Protein 4DAU (pdb70)

Structure (mmCIF, N/CA/C/O backbone):
data_4DAU
#
_entry.id   4DAU
#
_cell.length_a   81.220
_cell.length_b   110.240
_cell.length_c   61.870
_cell.angle_alpha   90.000
_cell.angle_beta   90.000
_cell.angle_gamma   90.000
#
_symmetry.space_group_name_H-M   'C 2 2 21'
#
loop_
_entity.id
_entity.type
_entity.pdbx_description
1 polymer '14-3-3 protein sigma'
2 polymer 'Peptidylarginine Deiminase type VI'
3 water water
#
loop_
_atom_site.group_PDB
_atom_site.id
_atom_site.type_symbol
_atom_site.label_atom_id
_atom_site.label_alt_id
_atom_site.label_comp_id
_atom_site.label_asym_id
_atom_site.label_entity_id
_atom_site.label_seq_id
_atom_site.pdbx_PDB_ins_code
_atom_site.Cartn_x
_atom_site.Cartn_y
_atom_site.Cartn_z
_atom_site.occupancy
_atom_site.B_iso_or_equiv
_atom_site.auth_seq_id
_atom_site.auth_comp_id
_atom_site.auth_asym_id
_atom_site.auth_atom_id
_atom_site.pdbx_PDB_model_num
ATOM 1 N N . MET A 1 1 ? 41.132 11.270 -7.017 1.00 16.54 -2 MET A N 1
ATOM 2 C CA . MET A 1 1 ? 40.234 11.823 -8.080 1.00 15.39 -2 MET A CA 1
ATOM 3 C C . MET A 1 1 ? 40.991 12.933 -8.736 1.00 13.85 -2 MET A C 1
ATOM 4 O O . MET A 1 1 ? 40.459 13.656 -9.570 1.00 14.34 -2 MET A O 1
ATOM 9 N N . GLY A 1 2 ? 42.266 12.980 -8.382 1.00 13.93 -1 GLY A N 1
ATOM 10 C CA . GLY A 1 2 ? 43.211 14.056 -8.765 1.00 14.59 -1 GLY A CA 1
ATOM 11 C C . GLY A 1 2 ? 43.352 14.189 -10.271 1.00 13.33 -1 GLY A C 1
ATOM 12 O O . GLY A 1 2 ? 43.485 15.311 -10.819 1.00 12.25 -1 GLY A O 1
ATOM 13 N N . SER A 1 3 ? 43.272 13.047 -10.962 1.00 11.91 0 SER A N 1
ATOM 14 C CA . SER A 1 3 ? 43.486 13.046 -12.426 1.00 12.63 0 SER A CA 1
ATOM 15 C C . SER A 1 3 ? 42.186 13.257 -13.221 1.00 12.33 0 SER A C 1
ATOM 16 O O . SER A 1 3 ? 42.189 13.403 -14.445 1.00 12.75 0 SER A O 1
ATOM 19 N N . MET A 1 4 ? 41.044 13.258 -12.550 1.00 10.89 1 MET A N 1
ATOM 20 C CA . MET A 1 4 ? 39.809 13.411 -13.314 1.00 10.24 1 MET A CA 1
ATOM 21 C C . MET A 1 4 ? 39.380 14.867 -13.355 1.00 10.92 1 MET A C 1
ATOM 22 O O . MET A 1 4 ? 39.455 15.556 -12.346 1.00 10.74 1 MET A O 1
ATOM 27 N N . GLU A 1 5 ? 38.904 15.331 -14.514 1.00 10.52 2 GLU A N 1
ATOM 28 C CA . GLU A 1 5 ? 38.324 16.645 -14.663 1.00 10.06 2 GLU A CA 1
ATOM 29 C C . GLU A 1 5 ? 37.240 16.908 -13.663 1.00 10.96 2 GLU A C 1
ATOM 30 O O . GLU A 1 5 ? 36.391 16.031 -13.398 1.00 8.68 2 GLU A O 1
ATOM 36 N N . ARG A 1 6 ? 37.222 18.151 -13.153 1.00 9.28 3 ARG A N 1
ATOM 37 C CA . ARG A 1 6 ? 36.141 18.535 -12.292 1.00 9.60 3 ARG A CA 1
ATOM 38 C C . ARG A 1 6 ? 34.799 18.204 -12.917 1.00 10.20 3 ARG A C 1
ATOM 39 O O . ARG A 1 6 ? 33.913 17.647 -12.239 1.00 10.04 3 ARG A O 1
ATOM 47 N N . ALA A 1 7 ? 34.589 18.595 -14.178 1.00 9.85 4 ALA A N 1
ATOM 48 C CA . ALA A 1 7 ? 33.273 18.424 -14.762 1.00 11.34 4 ALA A CA 1
ATOM 49 C C . ALA A 1 7 ? 32.915 16.926 -14.863 1.00 10.88 4 ALA A C 1
ATOM 50 O O . ALA A 1 7 ? 31.739 16.528 -14.738 1.00 12.35 4 ALA A O 1
ATOM 52 N N . SER A 1 8 ? 33.935 16.128 -15.151 1.00 10.77 5 SER A N 1
ATOM 53 C CA . SER A 1 8 ? 33.789 14.665 -15.211 1.00 10.20 5 SER A CA 1
ATOM 54 C C . SER A 1 8 ? 33.396 14.081 -13.844 1.00 11.02 5 SER A C 1
ATOM 55 O O . SER A 1 8 ? 32.540 13.182 -13.803 1.00 11.92 5 SER A O 1
ATOM 58 N N . LEU A 1 9 ? 33.995 14.593 -12.747 1.00 10.50 6 LEU A N 1
ATOM 59 C CA . LEU A 1 9 ? 33.625 14.154 -11.385 1.00 10.03 6 LEU A CA 1
ATOM 60 C C . LEU A 1 9 ? 32.165 14.472 -11.097 1.00 7.90 6 LEU A C 1
ATOM 61 O O . LEU A 1 9 ? 31.449 13.673 -10.522 1.00 7.13 6 LEU A O 1
ATOM 66 N N . ILE A 1 10 ? 31.728 15.637 -11.513 1.00 8.68 7 ILE A N 1
ATOM 67 C CA . ILE A 1 10 ? 30.359 16.068 -11.305 1.00 9.15 7 ILE A CA 1
ATOM 68 C C . ILE A 1 10 ? 29.424 15.212 -12.144 1.00 10.26 7 ILE A C 1
ATOM 69 O O . ILE A 1 10 ? 28.363 14.765 -11.673 1.00 10.12 7 ILE A O 1
ATOM 74 N N . GLN A 1 11 ? 29.772 15.030 -13.413 1.00 9.69 8 GLN A N 1
ATOM 75 C CA . GLN A 1 11 ? 28.956 14.164 -14.249 1.00 10.94 8 GLN A CA 1
ATOM 76 C C . GLN A 1 11 ? 28.835 12.748 -13.682 1.00 11.08 8 GLN A C 1
ATOM 77 O O . GLN A 1 11 ? 27.735 12.140 -13.688 1.00 12.36 8 GLN A O 1
ATOM 83 N N . LYS A 1 12 ? 29.946 12.228 -13.152 1.00 9.86 9 LYS A N 1
ATOM 84 C CA . LYS A 1 12 ? 29.951 10.862 -12.603 1.00 8.72 9 LYS A CA 1
ATOM 85 C C . LYS A 1 12 ? 29.240 10.817 -11.246 1.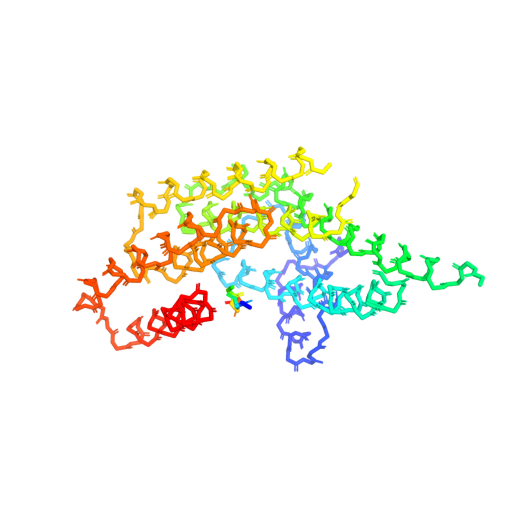00 9.20 9 LYS A C 1
ATOM 86 O O . LYS A 1 12 ? 28.540 9.865 -10.965 1.00 8.72 9 LYS A O 1
ATOM 92 N N . ALA A 1 13 ? 29.356 11.876 -10.438 1.00 8.73 10 ALA A N 1
ATOM 93 C CA . ALA A 1 13 ? 28.561 11.939 -9.225 1.00 7.93 10 ALA A CA 1
ATOM 94 C C . ALA A 1 13 ? 27.085 11.831 -9.562 1.00 9.21 10 ALA A C 1
ATOM 95 O O . ALA A 1 13 ? 26.364 11.139 -8.845 1.00 9.92 10 ALA A O 1
ATOM 97 N N . LYS A 1 14 ? 26.601 12.486 -10.638 1.00 9.68 11 LYS A N 1
ATOM 98 C CA . LYS A 1 14 ? 25.170 12.383 -10.990 1.00 11.03 11 LYS A CA 1
ATOM 99 C C . LYS A 1 14 ? 24.750 11.015 -11.471 1.00 10.34 11 LYS A C 1
ATOM 100 O O . LYS A 1 14 ? 23.664 10.536 -11.117 1.00 11.36 11 LYS A O 1
ATOM 106 N N . LEU A 1 15 ? 25.593 10.399 -12.251 1.00 9.01 12 LEU A N 1
ATOM 107 C CA . LEU A 1 15 ? 25.404 8.977 -12.660 1.00 10.08 12 LEU A CA 1
ATOM 108 C C . LEU A 1 15 ? 25.390 8.038 -11.442 1.00 9.21 12 LEU A C 1
ATOM 109 O O . LEU A 1 15 ? 24.605 7.130 -11.395 1.00 9.57 12 LEU A O 1
ATOM 114 N N . ALA A 1 16 ? 26.322 8.215 -10.513 1.00 9.57 13 ALA A N 1
ATOM 115 C CA . ALA A 1 16 ? 26.366 7.406 -9.298 1.00 10.75 13 ALA A CA 1
ATOM 116 C C . ALA A 1 16 ? 25.102 7.642 -8.509 1.00 11.51 13 ALA A C 1
ATOM 117 O O . ALA A 1 16 ? 24.551 6.691 -7.909 1.00 12.64 13 ALA A O 1
ATOM 119 N N . GLU A 1 17 ? 24.631 8.892 -8.433 1.00 10.35 14 GLU A N 1
ATOM 120 C CA . GLU A 1 17 ? 23.351 9.086 -7.810 1.00 12.19 14 GLU A CA 1
ATOM 121 C C . GLU A 1 17 ? 22.213 8.235 -8.512 1.00 12.47 14 GLU A C 1
ATOM 122 O O . GLU A 1 17 ? 21.462 7.536 -7.853 1.00 14.18 14 GLU A O 1
ATOM 128 N N . GLN A 1 18 ? 22.144 8.255 -9.840 1.00 11.87 15 GLN A N 1
ATOM 129 C CA . GLN A 1 18 ? 21.156 7.448 -10.576 1.00 14.01 15 GLN A CA 1
ATOM 130 C C . GLN A 1 18 ? 21.316 5.959 -10.328 1.00 13.20 15 GLN A C 1
ATOM 131 O O . GLN A 1 18 ? 20.323 5.228 -10.246 1.00 13.49 15 GLN A O 1
ATOM 137 N N . ALA A 1 19 ? 22.557 5.539 -10.118 1.00 13.05 16 ALA A N 1
ATOM 138 C CA . ALA A 1 19 ? 22.874 4.151 -9.956 1.00 13.38 16 ALA A CA 1
ATOM 139 C C . ALA A 1 19 ? 22.772 3.774 -8.467 1.00 14.81 16 ALA A C 1
ATOM 140 O O . ALA A 1 19 ? 23.099 2.628 -8.096 1.00 15.05 16 ALA A O 1
ATOM 142 N N . GLU A 1 20 ? 22.341 4.719 -7.632 1.00 14.71 17 GLU A N 1
ATOM 143 C CA . GLU A 1 20 ? 22.388 4.558 -6.166 1.00 16.12 17 GLU A CA 1
ATOM 144 C C . GLU A 1 20 ? 23.712 4.055 -5.673 1.00 15.27 17 GLU A C 1
ATOM 145 O O . GLU A 1 20 ? 23.799 3.227 -4.786 1.00 14.66 17 GLU A O 1
ATOM 151 N N . ARG A 1 21 ? 24.770 4.598 -6.242 1.00 14.02 18 ARG A N 1
ATOM 152 C CA . ARG A 1 21 ? 26.118 4.236 -5.846 1.00 12.40 18 ARG A CA 1
ATOM 153 C C . ARG A 1 21 ? 26.680 5.389 -5.015 1.00 11.53 18 ARG A C 1
ATOM 154 O O . ARG A 1 21 ? 27.471 6.185 -5.479 1.00 9.79 18 ARG A O 1
ATOM 162 N N . TYR A 1 22 ? 26.249 5.480 -3.759 1.00 9.92 19 TYR A N 1
ATOM 163 C CA . TYR A 1 22 ? 26.523 6.727 -3.029 1.00 12.24 19 TYR A CA 1
ATOM 164 C C . TYR A 1 22 ? 27.943 6.860 -2.535 1.00 11.78 19 TYR A C 1
ATOM 165 O O . TYR A 1 22 ? 28.420 7.968 -2.332 1.00 12.79 19 TYR A O 1
ATOM 174 N N . GLU A 1 23 ? 28.620 5.744 -2.311 1.00 11.52 20 GLU A N 1
ATOM 175 C CA . GLU A 1 23 ? 30.031 5.837 -1.966 1.00 13.25 20 GLU A CA 1
ATOM 176 C C . GLU A 1 23 ? 30.828 6.377 -3.118 1.00 11.14 20 GLU A C 1
ATOM 177 O O . GLU A 1 23 ? 31.679 7.200 -2.927 1.00 10.03 20 GLU A O 1
ATOM 183 N N . ASP A 1 24 ? 30.523 5.906 -4.311 1.00 11.07 21 ASP A N 1
ATOM 184 C CA . ASP A 1 24 ? 31.150 6.478 -5.508 1.00 10.87 21 ASP A CA 1
ATOM 185 C C . ASP A 1 24 ? 30.756 7.960 -5.641 1.00 10.97 21 ASP A C 1
ATOM 186 O O . ASP A 1 24 ? 31.594 8.788 -5.977 1.00 11.40 21 ASP A O 1
ATOM 191 N N . MET A 1 25 ? 29.488 8.267 -5.414 1.00 10.14 22 MET A N 1
ATOM 192 C CA . MET A 1 25 ? 29.021 9.602 -5.581 1.00 9.56 22 MET A CA 1
ATOM 193 C C . MET A 1 25 ? 29.860 10.496 -4.655 1.00 9.63 22 MET A C 1
ATOM 194 O O . MET A 1 25 ? 30.302 11.582 -5.032 1.00 9.43 22 MET A O 1
ATOM 199 N N . ALA A 1 26 ? 30.030 10.048 -3.426 1.00 11.13 23 ALA A N 1
ATOM 200 C CA . ALA A 1 26 ? 30.769 10.826 -2.447 1.00 10.31 23 ALA A CA 1
ATOM 201 C C . ALA A 1 26 ? 32.222 10.952 -2.836 1.00 9.34 23 ALA A C 1
ATOM 202 O O . ALA A 1 26 ? 32.784 12.034 -2.719 1.00 10.67 23 ALA A O 1
ATOM 204 N N . ALA A 1 27 ? 32.850 9.889 -3.295 1.00 9.25 24 ALA A N 1
ATOM 205 C CA . ALA A 1 27 ? 34.251 9.948 -3.705 1.00 8.75 24 ALA A CA 1
ATOM 206 C C . ALA A 1 27 ? 34.369 10.943 -4.841 1.00 10.57 24 ALA A C 1
ATOM 207 O O . ALA A 1 27 ? 35.323 11.732 -4.860 1.00 10.06 24 ALA A O 1
ATOM 209 N N . PHE A 1 28 ? 33.400 10.944 -5.772 1.00 10.24 25 PHE A N 1
ATOM 210 C CA . PHE A 1 28 ? 33.484 11.849 -6.918 1.00 9.52 25 PHE A CA 1
ATOM 211 C C . PHE A 1 28 ? 33.314 13.326 -6.411 1.00 9.33 25 PHE A C 1
ATOM 212 O O . PHE A 1 28 ? 34.065 14.248 -6.797 1.00 8.67 25 PHE A O 1
ATOM 220 N N . MET A 1 29 ? 32.329 13.524 -5.537 1.00 7.50 26 MET A N 1
ATOM 221 C CA . MET A 1 29 ? 32.133 14.850 -5.017 1.00 7.42 26 MET A CA 1
ATOM 222 C C . MET A 1 29 ? 33.302 15.398 -4.152 1.00 9.41 26 MET A C 1
ATOM 223 O O . MET A 1 29 ? 33.656 16.617 -4.208 1.00 10.85 26 MET A O 1
ATOM 228 N N . LYS A 1 30 ? 33.928 14.507 -3.395 1.00 7.81 27 LYS A N 1
ATOM 229 C CA . LYS A 1 30 ? 35.108 14.860 -2.644 1.00 8.98 27 LYS A CA 1
ATOM 230 C C . LYS A 1 30 ? 36.219 15.285 -3.665 1.00 9.48 27 LYS A C 1
ATOM 231 O O . LYS A 1 30 ? 36.906 16.293 -3.477 1.00 9.10 27 LYS A O 1
ATOM 237 N N . GLY A 1 31 ? 36.358 14.502 -4.751 1.00 9.65 28 GLY A N 1
ATOM 238 C CA . GLY A 1 31 ? 37.329 14.849 -5.823 1.00 8.87 28 GLY A CA 1
ATOM 239 C C . GLY A 1 31 ? 37.004 16.229 -6.330 1.00 9.23 28 GLY A C 1
ATOM 240 O O . GLY A 1 31 ? 37.907 17.032 -6.536 1.00 8.97 28 GLY A O 1
ATOM 241 N N . ALA A 1 32 ? 35.704 16.493 -6.563 1.00 8.40 29 ALA A N 1
ATOM 242 C CA . ALA A 1 32 ? 35.324 17.785 -7.106 1.00 7.51 29 ALA A CA 1
ATOM 243 C C . ALA A 1 32 ? 35.634 18.906 -6.146 1.00 8.28 29 ALA A C 1
ATOM 244 O O . ALA A 1 32 ? 36.173 19.983 -6.525 1.00 9.18 29 ALA A O 1
ATOM 246 N N . VAL A 1 33 ? 35.287 18.702 -4.877 1.00 6.93 30 VAL A N 1
ATOM 247 C CA . VAL A 1 33 ? 35.520 19.773 -3.960 1.00 8.79 30 VAL A CA 1
ATOM 248 C C . VAL A 1 33 ? 37.021 20.007 -3.945 1.00 9.55 30 VAL A C 1
ATOM 249 O O . VAL A 1 33 ? 37.475 21.151 -3.943 1.00 8.68 30 VAL A O 1
ATOM 253 N N . GLU A 1 34 ? 37.795 18.911 -3.936 1.00 9.44 31 GLU A N 1
ATOM 254 C CA . GLU A 1 34 ? 39.248 19.053 -3.819 1.00 10.56 31 GLU A CA 1
ATOM 255 C C . GLU A 1 34 ? 39.905 19.679 -5.063 1.00 10.85 31 GLU A C 1
ATOM 256 O O . GLU A 1 34 ? 41.100 20.019 -5.023 1.00 10.16 31 GLU A O 1
ATOM 262 N N . LYS A 1 35 ? 39.140 19.899 -6.150 1.00 9.27 32 LYS A N 1
ATOM 263 C CA . LYS A 1 35 ? 39.636 20.788 -7.234 1.00 9.21 32 LYS A CA 1
ATOM 264 C C . LYS A 1 35 ? 39.874 22.230 -6.769 1.00 11.42 32 LYS A C 1
ATOM 265 O O . LYS A 1 35 ? 40.625 22.966 -7.372 1.00 10.22 32 LYS A O 1
ATOM 271 N N . GLY A 1 36 ? 39.284 22.597 -5.624 1.00 11.69 33 GLY A N 1
ATOM 272 C CA . GLY A 1 36 ? 39.602 23.864 -4.967 1.00 11.32 33 GLY A CA 1
ATOM 273 C C . GLY A 1 36 ? 38.671 24.967 -5.445 1.00 13.08 33 GLY A C 1
ATOM 274 O O . GLY A 1 36 ? 38.747 26.097 -4.960 1.00 11.96 33 GLY A O 1
ATOM 275 N N . GLU A 1 37 ? 37.794 24.669 -6.403 1.00 11.82 34 GLU A N 1
ATOM 276 C CA . GLU A 1 37 ? 36.793 25.664 -6.714 1.00 14.44 34 GLU A CA 1
ATOM 277 C C . GLU A 1 37 ? 35.520 25.582 -5.864 1.00 12.98 34 GLU A C 1
ATOM 278 O O . GLU A 1 37 ? 35.176 24.529 -5.372 1.00 11.18 34 GLU A O 1
ATOM 284 N N . GLU A 1 38 ? 34.866 26.723 -5.672 1.00 12.43 35 GLU A N 1
ATOM 285 C CA . GLU A 1 38 ? 33.553 26.762 -4.982 1.00 14.05 35 GLU A CA 1
ATOM 286 C C . GLU A 1 38 ? 32.549 25.850 -5.727 1.00 13.58 35 GLU A C 1
ATOM 287 O O . GLU A 1 38 ? 32.726 25.557 -6.945 1.00 13.09 35 GLU A O 1
ATOM 293 N N . LEU A 1 39 ? 31.515 25.379 -5.017 1.00 11.40 36 LEU A N 1
ATOM 294 C CA . LEU A 1 39 ? 30.554 24.494 -5.598 1.00 10.82 36 LEU A CA 1
ATOM 295 C C . LEU A 1 39 ? 29.351 25.332 -5.888 1.00 11.49 36 LEU A C 1
ATOM 296 O O . LEU A 1 39 ? 28.957 26.206 -5.072 1.00 9.16 36 LEU A O 1
ATOM 301 N N . SER A 1 40 ? 28.700 25.012 -7.000 1.00 10.82 37 SER A N 1
ATOM 302 C CA . SER A 1 40 ? 27.456 25.634 -7.268 1.00 10.77 37 SER A CA 1
ATOM 303 C C . SER A 1 40 ? 26.359 25.081 -6.326 1.00 10.67 37 SER A C 1
ATOM 304 O O . SER A 1 40 ? 26.569 24.130 -5.566 1.00 10.25 37 SER A O 1
ATOM 307 N N A CYS A 1 41 ? 25.178 25.690 -6.397 0.70 10.80 38 CYS A N 1
ATOM 308 N N B CYS A 1 41 ? 25.164 25.664 -6.403 0.30 11.79 38 CYS A N 1
ATOM 309 C CA A CYS A 1 41 ? 24.056 25.197 -5.623 0.70 11.48 38 CYS A CA 1
ATOM 310 C CA B CYS A 1 41 ? 24.032 25.181 -5.606 0.30 13.22 38 CYS A CA 1
ATOM 311 C C A CYS A 1 41 ? 23.896 23.692 -5.903 0.70 10.38 38 CYS A C 1
ATOM 312 C C B CYS A 1 41 ? 23.705 23.717 -5.912 0.30 12.33 38 CYS A C 1
ATOM 313 O O A CYS A 1 41 ? 23.849 22.862 -4.999 0.70 9.53 38 CYS A O 1
ATOM 314 O O B CYS A 1 41 ? 23.314 22.943 -5.033 0.30 11.96 38 CYS A O 1
ATOM 319 N N . GLU A 1 42 ? 23.833 23.349 -7.177 1.00 11.83 39 GLU A N 1
ATOM 320 C CA . GLU A 1 42 ? 23.567 21.985 -7.585 1.00 14.05 39 GLU A CA 1
ATOM 321 C C . GLU A 1 42 ? 24.650 21.060 -7.105 1.00 12.06 39 GLU A C 1
ATOM 322 O O . GLU A 1 42 ? 24.346 20.008 -6.640 1.00 11.27 39 GLU A O 1
ATOM 328 N N . GLU A 1 43 ? 25.895 21.500 -7.181 1.00 11.69 40 GLU A N 1
ATOM 329 C CA . GLU A 1 43 ? 27.060 20.687 -6.698 1.00 11.08 40 GLU A CA 1
ATOM 330 C C . GLU A 1 43 ? 27.033 20.516 -5.179 1.00 11.06 40 GLU A C 1
ATOM 331 O O . GLU A 1 43 ? 27.357 19.494 -4.697 1.00 11.39 40 GLU A O 1
ATOM 337 N N . ARG A 1 44 ? 26.656 21.554 -4.456 1.00 10.17 41 ARG A N 1
ATOM 338 C CA . ARG A 1 44 ? 26.528 21.429 -3.027 1.00 11.13 41 ARG A CA 1
ATOM 339 C C . ARG A 1 44 ? 25.489 20.399 -2.699 1.00 11.45 41 ARG A C 1
ATOM 340 O O . ARG A 1 44 ? 25.698 19.573 -1.848 1.00 12.70 41 ARG A O 1
ATOM 348 N N . ASN A 1 45 ? 24.365 20.418 -3.397 1.00 11.20 42 ASN A N 1
ATOM 349 C CA . ASN A 1 45 ? 23.369 19.404 -3.186 1.00 13.00 42 ASN A CA 1
ATOM 350 C C . ASN A 1 45 ? 23.903 18.010 -3.469 1.00 12.30 42 ASN A C 1
ATOM 351 O O . ASN A 1 45 ? 23.577 17.115 -2.757 1.00 13.09 42 ASN A O 1
ATOM 356 N N . LEU A 1 46 ? 24.690 17.831 -4.530 1.00 11.25 43 LEU A N 1
ATOM 357 C CA . LEU A 1 46 ? 25.271 16.541 -4.844 1.00 11.59 43 LEU A CA 1
ATOM 358 C C . LEU A 1 46 ? 26.174 16.063 -3.719 1.00 10.09 43 LEU A C 1
ATOM 359 O O . LEU A 1 46 ? 26.141 14.883 -3.307 1.00 10.51 43 LEU A O 1
ATOM 364 N N . LEU A 1 47 ? 26.969 16.983 -3.226 1.00 9.34 44 LEU A N 1
ATOM 365 C CA . LEU A 1 47 ? 27.883 16.678 -2.137 1.00 10.62 44 LEU A CA 1
ATOM 366 C C . LEU A 1 47 ? 27.050 16.181 -0.950 1.00 11.14 44 LEU A C 1
ATOM 367 O O . LEU A 1 47 ? 27.346 15.142 -0.359 1.00 11.01 44 LEU A O 1
ATOM 372 N N A SER A 1 48 ? 26.037 16.970 -0.591 0.70 10.37 45 SER A N 1
ATOM 373 N N B SER A 1 48 ? 26.023 16.933 -0.579 0.30 10.97 45 SER A N 1
ATOM 374 C CA A SER A 1 48 ? 25.179 16.657 0.578 0.70 9.91 45 SER A CA 1
ATOM 375 C CA B SER A 1 48 ? 25.276 16.586 0.633 0.30 10.90 45 SER A CA 1
ATOM 376 C C A SER A 1 48 ? 24.513 15.317 0.384 0.70 9.93 45 SER A C 1
ATOM 377 C C B SER A 1 48 ? 24.405 15.351 0.450 0.30 10.86 45 SER A C 1
ATOM 378 O O A SER A 1 48 ? 24.569 14.457 1.235 0.70 10.35 45 SER A O 1
ATOM 379 O O B SER A 1 48 ? 24.246 14.572 1.376 0.30 10.64 45 SER A O 1
ATOM 384 N N . VAL A 1 49 ? 23.840 15.164 -0.735 1.00 11.30 46 VAL A N 1
ATOM 385 C CA . VAL A 1 49 ? 23.147 13.887 -1.029 1.00 11.72 46 VAL A CA 1
ATOM 386 C C . VAL A 1 49 ? 24.105 12.672 -0.902 1.00 10.80 46 VAL A C 1
ATOM 387 O O . VAL A 1 49 ? 23.735 11.634 -0.360 1.00 9.39 46 VAL A O 1
ATOM 391 N N . ALA A 1 50 ? 25.330 12.813 -1.414 1.00 8.90 47 ALA A N 1
ATOM 392 C CA . ALA A 1 50 ? 26.229 11.684 -1.509 1.00 10.07 47 ALA A CA 1
ATOM 393 C C . ALA A 1 50 ? 26.576 11.286 -0.063 1.00 10.65 47 ALA A C 1
ATOM 394 O O . ALA A 1 50 ? 26.372 10.133 0.402 1.00 10.82 47 ALA A O 1
ATOM 396 N N . TYR A 1 51 ? 27.061 12.255 0.690 1.00 9.25 48 TYR A N 1
ATOM 397 C CA . TYR A 1 51 ? 27.492 11.896 2.039 1.00 10.12 48 TYR A CA 1
ATOM 398 C C . TYR A 1 51 ? 26.345 11.568 2.996 1.00 10.90 48 TYR A C 1
ATOM 399 O O . TYR A 1 51 ? 26.493 10.738 3.915 1.00 11.59 48 TYR A O 1
ATOM 408 N N . LYS A 1 52 ? 25.184 12.178 2.752 1.00 11.51 49 LYS A N 1
ATOM 409 C CA . LYS A 1 52 ? 24.000 11.905 3.584 1.00 12.33 49 LYS A CA 1
ATOM 410 C C . LYS A 1 52 ? 23.667 10.420 3.441 1.00 11.76 49 LYS A C 1
ATOM 411 O O . LYS A 1 52 ? 23.400 9.769 4.427 1.00 10.03 49 LYS A O 1
ATOM 417 N N . ASN A 1 53 ? 23.693 9.912 2.210 1.00 12.11 50 ASN A N 1
ATOM 418 C CA . ASN A 1 53 ? 23.426 8.524 1.968 1.00 13.85 50 ASN A CA 1
ATOM 419 C C . ASN A 1 53 ? 24.492 7.570 2.537 1.00 13.27 50 ASN A C 1
ATOM 420 O O . ASN A 1 53 ? 24.137 6.585 3.158 1.00 14.71 50 ASN A O 1
ATOM 425 N N . VAL A 1 54 ? 25.773 7.886 2.346 1.00 11.91 51 VAL A N 1
ATOM 426 C CA . VAL A 1 54 ? 26.848 7.093 2.902 1.00 10.72 51 VAL A CA 1
ATOM 427 C C . VAL A 1 54 ? 26.671 7.061 4.407 1.00 11.08 51 VAL A C 1
ATOM 428 O O . VAL A 1 54 ? 26.566 6.000 5.013 1.00 11.05 51 VAL A O 1
ATOM 432 N N A VAL A 1 55 ? 26.608 8.222 5.015 0.70 10.07 52 VAL A N 1
ATOM 433 N N B VAL A 1 55 ? 26.650 8.221 5.048 0.30 10.85 52 VAL A N 1
ATOM 434 C CA A VAL A 1 55 ? 26.619 8.249 6.462 0.70 10.27 52 VAL A CA 1
ATOM 435 C CA B VAL A 1 55 ? 26.587 8.223 6.511 0.30 11.12 52 VAL A CA 1
ATOM 436 C C A VAL A 1 55 ? 25.287 7.720 6.989 0.70 11.35 52 VAL A C 1
ATOM 437 C C B VAL A 1 55 ? 25.262 7.690 7.001 0.30 11.58 52 VAL A C 1
ATOM 438 O O A VAL A 1 55 ? 25.228 7.197 8.118 0.70 12.82 52 VAL A O 1
ATOM 439 O O B VAL A 1 55 ? 25.183 7.124 8.097 0.30 12.19 52 VAL A O 1
ATOM 446 N N . GLY A 1 56 ? 24.222 7.877 6.196 1.00 11.56 53 GLY A N 1
ATOM 447 C CA . GLY A 1 56 ? 22.896 7.388 6.543 1.00 12.39 53 GLY A CA 1
ATOM 448 C C . GLY A 1 56 ? 22.867 5.869 6.699 1.00 12.35 53 GLY A C 1
ATOM 449 O O . GLY A 1 56 ? 22.358 5.368 7.672 1.00 13.57 53 GLY A O 1
ATOM 450 N N . GLY A 1 57 ? 23.487 5.149 5.760 1.00 11.47 54 GLY A N 1
ATOM 451 C CA . GLY A 1 57 ? 23.648 3.694 5.894 1.00 10.50 54 GLY A CA 1
ATOM 452 C C . GLY A 1 57 ? 24.531 3.314 7.109 1.00 10.34 54 GLY A C 1
ATOM 453 O O . GLY A 1 57 ? 24.226 2.311 7.807 1.00 10.51 54 GLY A O 1
ATOM 454 N N . GLN A 1 58 ? 25.600 4.069 7.373 1.00 8.49 55 GLN A N 1
ATOM 455 C CA . GLN A 1 58 ? 26.451 3.812 8.557 1.00 9.96 55 GLN A CA 1
ATOM 456 C C . GLN A 1 58 ? 25.696 4.073 9.868 1.00 9.43 55 GLN A C 1
ATOM 457 O O . GLN A 1 58 ? 25.840 3.268 10.829 1.00 9.54 55 GLN A O 1
ATOM 463 N N . ARG A 1 59 ? 24.920 5.165 9.913 1.00 8.60 56 ARG A N 1
ATOM 464 C CA . ARG A 1 59 ? 24.127 5.460 11.095 1.00 9.39 56 ARG A CA 1
ATOM 465 C C . ARG A 1 59 ? 23.097 4.368 11.389 1.00 10.82 56 ARG A C 1
ATOM 466 O O . ARG A 1 59 ? 22.950 3.948 12.535 1.00 11.91 56 ARG A O 1
ATOM 474 N N . ALA A 1 60 ? 22.425 3.909 10.343 1.00 10.13 57 ALA A N 1
ATOM 475 C CA . ALA A 1 60 ? 21.406 2.905 10.458 1.00 12.60 57 ALA A CA 1
ATOM 476 C C . ALA A 1 60 ? 22.072 1.617 10.925 1.00 12.47 57 ALA A C 1
ATOM 477 O O . ALA A 1 60 ? 21.512 0.939 11.770 1.00 12.12 57 ALA A O 1
ATOM 479 N N . ALA A 1 61 ? 23.259 1.292 10.379 1.00 11.49 58 ALA A N 1
ATOM 480 C CA . ALA A 1 61 ? 23.965 0.045 10.760 1.00 11.32 58 ALA A CA 1
ATOM 481 C C . ALA A 1 61 ? 24.388 0.175 12.235 1.00 11.84 58 ALA A C 1
ATOM 482 O O . ALA A 1 61 ? 24.220 -0.764 13.035 1.00 12.03 58 ALA A O 1
ATOM 484 N N . TRP A 1 62 ? 24.930 1.340 12.594 1.00 10.67 59 TRP A N 1
ATOM 485 C CA . TRP A 1 62 ? 25.496 1.567 13.907 1.00 10.59 59 TRP A CA 1
ATOM 486 C C . TRP A 1 62 ? 24.345 1.380 14.919 1.00 12.51 59 TRP A C 1
ATOM 487 O O . TRP A 1 62 ? 24.516 0.823 16.006 1.00 11.53 59 TRP A O 1
ATOM 498 N N . ARG A 1 63 ? 23.171 1.885 14.582 1.00 12.83 60 ARG A N 1
ATOM 499 C CA . ARG A 1 63 ? 22.093 1.825 15.586 1.00 14.23 60 ARG A CA 1
ATOM 500 C C . ARG A 1 63 ? 21.622 0.391 15.762 1.00 15.11 60 ARG A C 1
ATOM 501 O O . ARG A 1 63 ? 21.284 0.010 16.880 1.00 14.33 60 ARG A O 1
ATOM 509 N N . VAL A 1 64 ? 21.575 -0.375 14.655 1.00 14.23 61 VAL A N 1
ATOM 510 C CA . VAL A 1 64 ? 21.209 -1.800 14.740 1.00 14.94 61 VAL A CA 1
ATOM 511 C C . VAL A 1 64 ? 22.188 -2.480 15.704 1.00 15.04 61 VAL A C 1
ATOM 512 O O . VAL A 1 64 ? 21.786 -3.160 16.664 1.00 14.40 61 VAL A O 1
ATOM 516 N N . LEU A 1 65 ? 23.473 -2.278 15.451 1.00 13.64 62 LEU A N 1
ATOM 517 C CA . LEU A 1 65 ? 24.560 -2.863 16.250 1.00 13.50 62 LEU A CA 1
ATOM 518 C C . LEU A 1 65 ? 24.602 -2.401 17.698 1.00 13.50 62 LEU A C 1
ATOM 519 O O . LEU A 1 65 ? 24.825 -3.201 18.590 1.00 12.74 62 LEU A O 1
ATOM 524 N N A SER A 1 66 ? 24.470 -1.097 17.898 0.70 13.48 63 SER A N 1
ATOM 525 N N B SER A 1 66 ? 24.327 -1.119 17.920 0.30 12.39 63 SER A N 1
ATOM 526 C CA A SER A 1 66 ? 24.442 -0.524 19.221 0.70 14.54 63 SER A CA 1
ATOM 527 C CA B SER A 1 66 ? 24.165 -0.579 19.263 0.30 11.82 63 SER A CA 1
ATOM 528 C C A SER A 1 66 ? 23.358 -1.161 20.077 0.70 14.99 63 SER A C 1
ATOM 529 C C B SER A 1 66 ? 22.937 -1.145 19.975 0.30 11.91 63 SER A C 1
ATOM 530 O O A SER A 1 66 ? 23.577 -1.469 21.248 0.70 15.55 63 SER A O 1
ATOM 531 O O B SER A 1 66 ? 22.937 -1.330 21.184 0.30 11.43 63 SER A O 1
ATOM 536 N N A SER A 1 67 ? 22.194 -1.324 19.476 0.70 14.52 64 SER A N 1
ATOM 537 N N B SER A 1 67 ? 21.887 -1.436 19.237 0.30 12.41 64 SER A N 1
ATOM 538 C CA A SER A 1 67 ? 21.015 -1.867 20.137 0.70 15.86 64 SER A CA 1
ATOM 539 C CA B SER A 1 67 ? 20.700 -1.963 19.896 0.30 13.27 64 SER A CA 1
ATOM 540 C C A SER A 1 67 ? 21.288 -3.350 20.492 0.70 16.33 64 SER A C 1
ATOM 541 C C B SER A 1 67 ? 20.861 -3.466 20.195 0.30 14.01 64 SER A C 1
ATOM 542 O O A SER A 1 67 ? 21.106 -3.789 21.650 0.70 15.14 64 SER A O 1
ATOM 543 O O B SER A 1 67 ? 20.164 -4.021 21.047 0.30 12.85 64 SER A O 1
ATOM 548 N N . ILE A 1 68 ? 21.825 -4.103 19.531 1.00 15.24 65 ILE A N 1
ATOM 549 C CA . ILE A 1 68 ? 22.210 -5.478 19.833 1.00 16.07 65 ILE A CA 1
ATOM 550 C C . ILE A 1 68 ? 23.215 -5.467 20.984 1.00 17.34 65 ILE A C 1
ATOM 551 O O . ILE A 1 68 ? 23.067 -6.227 21.978 1.00 18.19 65 ILE A O 1
ATOM 556 N N . GLU A 1 69 ? 24.211 -4.599 20.906 1.00 16.98 66 GLU A N 1
ATOM 557 C CA . GLU A 1 69 ? 25.197 -4.512 21.968 1.00 18.70 66 GLU A CA 1
ATOM 558 C C . GLU A 1 69 ? 24.484 -4.237 23.325 1.00 21.53 66 GLU A C 1
ATOM 559 O O . GLU A 1 69 ? 24.871 -4.778 24.384 1.00 19.33 66 GLU A O 1
ATOM 565 N N . GLN A 1 70 ? 23.454 -3.395 23.239 1.00 23.66 67 GLN A N 1
ATOM 566 C CA . GLN A 1 70 ? 22.504 -3.010 24.319 1.00 27.85 67 GLN A CA 1
ATOM 567 C C . GLN A 1 70 ? 22.803 -1.680 24.965 1.00 29.28 67 GLN A C 1
ATOM 568 O O . GLN A 1 70 ? 22.704 -0.597 24.316 1.00 31.30 67 GLN A O 1
ATOM 574 N N . GLY A 1 81 ? 30.844 -12.656 24.148 1.00 19.51 78 GLY A N 1
ATOM 575 C CA . GLY A 1 81 ? 32.210 -12.269 23.734 1.00 17.83 78 GLY A CA 1
ATOM 576 C C . GLY A 1 81 ? 32.310 -10.923 23.028 1.00 15.93 78 GLY A C 1
ATOM 577 O O . GLY A 1 81 ? 31.349 -10.185 22.983 1.00 18.07 78 GLY A O 1
ATOM 578 N N . PRO A 1 82 ? 33.464 -10.599 22.453 1.00 15.05 79 PRO A N 1
ATOM 579 C CA . PRO A 1 82 ? 33.696 -9.179 22.146 1.00 13.99 79 PRO A CA 1
ATOM 580 C C . PRO A 1 82 ? 33.192 -8.731 20.762 1.00 13.65 79 PRO A C 1
ATOM 581 O O . PRO A 1 82 ? 33.312 -7.555 20.404 1.00 13.63 79 PRO A O 1
ATOM 585 N N . GLU A 1 83 ? 32.612 -9.657 20.016 1.00 14.20 80 GLU A N 1
ATOM 586 C CA . GLU A 1 83 ? 32.403 -9.437 18.603 1.00 14.18 80 GLU A CA 1
ATOM 587 C C . GLU A 1 83 ? 31.378 -8.328 18.349 1.00 14.40 80 GLU A C 1
ATOM 588 O O . GLU A 1 83 ? 31.511 -7.579 17.429 1.00 13.20 80 GLU A O 1
ATOM 594 N N . VAL A 1 84 ? 30.286 -8.333 19.096 1.00 13.76 81 VAL A N 1
ATOM 595 C CA . VAL A 1 84 ? 29.293 -7.302 18.874 1.00 15.61 81 VAL A CA 1
ATOM 596 C C . VAL A 1 84 ? 29.931 -5.934 19.086 1.00 14.83 81 VAL A C 1
ATOM 597 O O . VAL A 1 84 ? 29.835 -5.103 18.205 1.00 12.98 81 VAL A O 1
ATOM 601 N N . ARG A 1 85 ? 30.603 -5.729 20.226 1.00 12.71 82 ARG A N 1
ATOM 602 C CA . ARG A 1 85 ? 31.280 -4.456 20.455 1.00 14.05 82 ARG A CA 1
ATOM 603 C C . ARG A 1 85 ? 32.314 -4.188 19.363 1.00 13.02 82 ARG A C 1
ATOM 604 O O . ARG A 1 85 ? 32.431 -3.063 18.881 1.00 11.83 82 ARG A O 1
ATOM 612 N N . GLU A 1 86 ? 33.117 -5.185 19.023 1.00 11.39 83 GLU A N 1
ATOM 613 C CA . GLU A 1 86 ? 34.134 -4.970 17.968 1.00 12.48 83 GLU A CA 1
ATOM 614 C C . GLU A 1 86 ? 33.515 -4.472 16.667 1.00 12.27 83 GLU A C 1
ATOM 615 O O . GLU A 1 86 ? 34.036 -3.601 15.989 1.00 13.97 83 GLU A O 1
ATOM 621 N N . TYR A 1 87 ? 32.396 -5.057 16.322 1.00 11.59 84 TYR A N 1
ATOM 622 C CA . TYR A 1 87 ? 31.873 -4.793 15.015 1.00 12.70 84 TYR A CA 1
ATOM 623 C C . TYR A 1 87 ? 31.130 -3.447 15.059 1.00 12.23 84 TYR A C 1
ATOM 624 O O . TYR A 1 87 ? 31.225 -2.664 14.112 1.00 11.33 84 TYR A O 1
ATOM 633 N N . ARG A 1 88 ? 30.502 -3.123 16.210 1.00 11.96 85 ARG A N 1
ATOM 634 C CA . ARG A 1 88 ? 29.903 -1.812 16.355 1.00 11.58 85 ARG A CA 1
ATOM 635 C C . ARG A 1 88 ? 31.020 -0.732 16.292 1.00 12.78 85 ARG A C 1
ATOM 636 O O . ARG A 1 88 ? 30.852 0.322 15.695 1.00 12.37 85 ARG A O 1
ATOM 644 N N . GLU A 1 89 ? 32.146 -0.974 16.952 1.00 12.30 86 GLU A N 1
ATOM 645 C CA . GLU A 1 89 ? 33.313 -0.075 16.894 1.00 14.57 86 GLU A CA 1
ATOM 646 C C . GLU A 1 89 ? 33.795 0.064 15.481 1.00 14.04 86 GLU A C 1
ATOM 647 O O . GLU A 1 89 ? 34.226 1.117 15.087 1.00 15.33 86 GLU A O 1
ATOM 653 N N . LYS A 1 90 ? 33.717 -1.010 14.714 1.00 13.31 87 LYS A N 1
ATOM 654 C CA . LYS A 1 90 ? 34.256 -0.974 13.345 1.00 13.44 87 LYS A CA 1
ATOM 655 C C . LYS A 1 90 ? 33.378 -0.046 12.527 1.00 12.99 87 LYS A C 1
ATOM 656 O O . LYS A 1 90 ? 33.873 0.838 11.818 1.00 11.96 87 LYS A O 1
ATOM 662 N N . VAL A 1 91 ? 32.067 -0.283 12.625 1.00 11.13 88 VAL A N 1
ATOM 663 C CA . VAL A 1 91 ? 31.099 0.547 11.935 1.00 10.84 88 VAL A CA 1
ATOM 664 C C . VAL A 1 91 ? 31.214 1.982 12.430 1.00 12.26 88 VAL A C 1
ATOM 665 O O . VAL A 1 91 ? 31.275 2.898 11.635 1.00 10.68 88 VAL A O 1
ATOM 669 N N . GLU A 1 92 ? 31.360 2.149 13.753 1.00 11.86 89 GLU A N 1
ATOM 670 C CA . GLU A 1 92 ? 31.374 3.453 14.341 1.00 13.00 89 GLU A CA 1
ATOM 671 C C . GLU A 1 92 ? 32.593 4.209 13.834 1.00 12.39 89 GLU A C 1
ATOM 672 O O . GLU A 1 92 ? 32.539 5.418 13.522 1.00 11.18 89 GLU A O 1
ATOM 678 N N . THR A 1 93 ? 33.698 3.484 13.735 1.00 13.30 90 THR A N 1
ATOM 679 C CA . THR A 1 93 ? 34.973 4.082 13.308 1.00 12.30 90 THR A CA 1
ATOM 680 C C . THR A 1 93 ? 34.876 4.567 11.847 1.00 11.98 90 THR A C 1
ATOM 681 O O . THR A 1 93 ? 35.380 5.652 11.482 1.00 10.31 90 THR A O 1
ATOM 685 N N A GLU A 1 94 ? 34.221 3.757 11.020 0.70 10.91 91 GLU A N 1
ATOM 686 N N B GLU A 1 94 ? 34.241 3.737 11.018 0.30 10.20 91 GLU A N 1
ATOM 687 C CA A GLU A 1 94 ? 34.062 4.102 9.642 0.70 12.98 91 GLU A CA 1
ATOM 688 C CA B GLU A 1 94 ? 34.014 4.063 9.630 0.30 10.09 91 GLU A CA 1
ATOM 689 C C A GLU A 1 94 ? 33.168 5.339 9.463 0.70 11.84 91 GLU A C 1
ATOM 690 C C B GLU A 1 94 ? 33.095 5.286 9.549 0.30 9.86 91 GLU A C 1
ATOM 691 O O A GLU A 1 94 ? 33.462 6.200 8.681 0.70 11.15 91 GLU A O 1
ATOM 692 O O B GLU A 1 94 ? 33.332 6.205 8.788 0.30 9.35 91 GLU A O 1
ATOM 703 N N A LEU A 1 95 ? 32.084 5.386 10.208 0.70 12.09 92 LEU A N 1
ATOM 704 N N B LEU A 1 95 ? 32.058 5.277 10.369 0.30 10.19 92 LEU A N 1
ATOM 705 C CA A LEU A 1 95 ? 31.183 6.525 10.222 0.70 12.50 92 LEU A CA 1
ATOM 706 C CA B LEU A 1 95 ? 31.100 6.374 10.454 0.30 10.67 92 LEU A CA 1
ATOM 707 C C A LEU A 1 95 ? 31.975 7.767 10.620 0.70 12.68 92 LEU A C 1
ATOM 708 C C B LEU A 1 95 ? 31.741 7.714 10.835 0.30 11.13 92 LEU A C 1
ATOM 709 O O A LEU A 1 95 ? 31.874 8.825 9.969 0.70 11.31 92 LEU A O 1
ATOM 710 O O B LEU A 1 95 ? 31.310 8.776 10.367 0.30 10.28 92 LEU A O 1
ATOM 719 N N . GLN A 1 96 ? 32.755 7.649 11.697 1.00 11.28 93 GLN A N 1
ATOM 720 C CA . GLN A 1 96 ? 33.449 8.795 12.196 1.00 11.81 93 GLN A CA 1
ATOM 721 C C . GLN A 1 96 ? 34.428 9.225 11.154 1.00 12.07 93 GLN A C 1
ATOM 722 O O . GLN A 1 96 ? 34.687 10.406 10.992 1.00 11.53 93 GLN A O 1
ATOM 728 N N . GLY A 1 97 ? 34.991 8.275 10.442 1.00 10.15 94 GLY A N 1
ATOM 729 C CA . GLY A 1 97 ? 35.963 8.675 9.398 1.00 11.60 94 GLY A CA 1
ATOM 730 C C . GLY A 1 97 ? 35.221 9.428 8.296 1.00 9.84 94 GLY A C 1
ATOM 731 O O . GLY A 1 97 ? 35.707 10.401 7.834 1.00 11.56 94 GLY A O 1
ATOM 732 N N . VAL A 1 98 ? 34.042 8.983 7.912 1.00 10.23 95 VAL A N 1
ATOM 733 C CA . VAL A 1 98 ? 33.195 9.757 6.959 1.00 10.62 95 VAL A CA 1
ATOM 734 C C . VAL A 1 98 ? 32.858 11.142 7.471 1.00 10.80 95 VAL A C 1
ATOM 735 O O . VAL A 1 98 ? 33.027 12.125 6.750 1.00 11.81 95 VAL A O 1
ATOM 739 N N . CYS A 1 99 ? 32.404 11.256 8.719 1.00 9.44 96 CYS A N 1
ATOM 740 C CA . CYS A 1 99 ? 32.151 12.556 9.251 1.00 10.22 96 CYS A CA 1
ATOM 741 C C . CYS A 1 99 ? 33.377 13.395 9.272 1.00 8.66 96 CYS A C 1
ATOM 742 O O . CYS A 1 99 ? 33.323 14.547 8.898 1.00 10.02 96 CYS A O 1
ATOM 745 N N . ASP A 1 100 ? 34.517 12.822 9.634 1.00 10.06 97 ASP A N 1
ATOM 746 C CA . ASP A 1 100 ? 35.769 13.608 9.642 1.00 11.08 97 ASP A CA 1
ATOM 747 C C . ASP A 1 100 ? 36.160 14.079 8.235 1.00 10.00 97 ASP A C 1
ATOM 748 O O . ASP A 1 100 ? 36.683 15.180 8.023 1.00 10.65 97 ASP A O 1
ATOM 753 N N A THR A 1 101 ? 35.901 13.263 7.238 0.50 11.22 98 THR A N 1
ATOM 754 N N B THR A 1 101 ? 35.909 13.194 7.284 0.50 9.56 98 THR A N 1
ATOM 755 C CA A THR A 1 101 ? 36.269 13.715 5.899 0.50 11.85 98 THR A CA 1
ATOM 756 C CA B THR A 1 101 ? 36.156 13.517 5.888 0.50 8.26 98 THR A CA 1
ATOM 757 C C A THR A 1 101 ? 35.286 14.759 5.358 0.50 10.97 98 THR A C 1
ATOM 758 C C B THR A 1 101 ? 35.327 14.736 5.489 0.50 9.16 98 THR A C 1
ATOM 759 O O A THR A 1 101 ? 35.684 15.604 4.579 0.50 10.97 98 THR A O 1
ATOM 760 O O B THR A 1 101 ? 35.885 15.680 4.957 0.50 9.26 98 THR A O 1
ATOM 767 N N . VAL A 1 102 ? 34.013 14.702 5.743 1.00 9.80 99 VAL A N 1
ATOM 768 C CA . VAL A 1 102 ? 33.097 15.811 5.393 1.00 9.66 99 VAL A CA 1
ATOM 769 C C . VAL A 1 102 ? 33.514 17.079 6.102 1.00 9.48 99 VAL A C 1
ATOM 770 O O . VAL A 1 102 ? 33.670 18.141 5.481 1.00 10.05 99 VAL A O 1
ATOM 774 N N . LEU A 1 103 ? 33.824 16.945 7.391 1.00 8.17 100 LEU A N 1
ATOM 775 C CA . LEU A 1 103 ? 34.223 18.089 8.192 1.00 9.06 100 LEU A CA 1
ATOM 776 C C . LEU A 1 103 ? 35.535 18.664 7.603 1.00 8.75 100 LEU A C 1
ATOM 777 O O . LEU A 1 103 ? 35.751 19.862 7.601 1.00 8.62 100 LEU A O 1
ATOM 782 N N . GLY A 1 104 ? 36.343 17.769 7.057 1.00 8.83 101 GLY A N 1
ATOM 783 C CA . GLY A 1 104 ? 37.654 18.136 6.546 1.00 9.44 101 GLY A CA 1
ATOM 784 C C . GLY A 1 104 ? 37.435 18.966 5.335 1.00 10.42 101 GLY A C 1
ATOM 785 O O . GLY A 1 104 ? 38.131 19.936 5.130 1.00 11.52 101 GLY A O 1
ATOM 786 N N . LEU A 1 105 ? 36.460 18.568 4.517 1.00 11.29 102 LEU A N 1
ATOM 787 C CA . LEU A 1 105 ? 36.180 19.280 3.303 1.00 11.86 102 LEU A CA 1
ATOM 788 C C . LEU A 1 105 ? 35.596 20.652 3.552 1.00 12.26 102 LEU A C 1
ATOM 789 O O . LEU A 1 105 ? 35.977 21.622 2.885 1.00 12.42 102 LEU A O 1
ATOM 794 N N . LEU A 1 106 ? 34.679 20.729 4.511 1.00 10.53 103 LEU A N 1
ATOM 795 C CA . LEU A 1 106 ? 34.156 21.998 4.949 1.00 11.84 103 LEU A CA 1
ATOM 796 C C . LEU A 1 106 ? 35.217 22.937 5.444 1.00 10.62 103 LEU A C 1
ATOM 797 O O . LEU A 1 106 ? 35.202 24.114 5.094 1.00 10.97 103 LEU A O 1
ATOM 802 N N . ASP A 1 107 ? 36.146 22.411 6.219 1.00 11.15 104 ASP A N 1
ATOM 803 C CA . ASP A 1 107 ? 37.167 23.200 6.812 1.00 12.65 104 ASP A CA 1
ATOM 804 C C . ASP A 1 107 ? 38.305 23.491 5.809 1.00 12.39 104 ASP A C 1
ATOM 805 O O . ASP A 1 107 ? 39.047 24.432 5.988 1.00 12.11 104 ASP A O 1
ATOM 810 N N . SER A 1 108 ? 38.458 22.645 4.788 1.00 13.71 105 SER A N 1
ATOM 811 C CA . SER A 1 108 ? 39.456 22.815 3.738 1.00 13.17 105 SER A CA 1
ATOM 812 C C . SER A 1 108 ? 38.899 22.626 2.345 1.00 12.96 105 SER A C 1
ATOM 813 O O . SER A 1 108 ? 39.151 21.603 1.754 1.00 13.95 105 SER A O 1
ATOM 816 N N . HIS A 1 109 ? 38.249 23.618 1.749 1.00 14.65 106 HIS A N 1
ATOM 817 C CA . HIS A 1 109 ? 38.216 24.979 2.304 1.00 15.66 106 HIS A CA 1
ATOM 818 C C . HIS A 1 109 ? 36.866 25.547 1.997 1.00 15.36 106 HIS A C 1
ATOM 819 O O . HIS A 1 109 ? 36.733 26.749 1.812 1.00 17.43 106 HIS A O 1
ATOM 826 N N . LEU A 1 110 ? 35.849 24.684 1.961 1.00 13.33 107 LEU A N 1
ATOM 827 C CA . LEU A 1 110 ? 34.516 25.118 1.484 1.00 12.24 107 LEU A CA 1
ATOM 828 C C . LEU A 1 110 ? 33.966 26.291 2.335 1.00 12.76 107 LEU A C 1
ATOM 829 O O . LEU A 1 110 ? 33.446 27.280 1.804 1.00 13.49 107 LEU A O 1
ATOM 834 N N . ILE A 1 111 ? 34.037 26.200 3.656 1.00 11.24 108 ILE A N 1
ATOM 835 C CA . ILE A 1 111 ? 33.360 27.228 4.457 1.00 11.26 108 ILE A CA 1
ATOM 836 C C . ILE A 1 111 ? 34.001 28.629 4.311 1.00 12.50 108 ILE A C 1
ATOM 837 O O . ILE A 1 111 ? 33.313 29.664 4.104 1.00 13.27 108 ILE A O 1
ATOM 842 N N . LYS A 1 112 ? 35.323 28.660 4.437 1.00 12.94 109 LYS A N 1
ATOM 843 C CA . LYS A 1 112 ? 36.033 29.900 4.340 1.00 15.01 109 LYS A CA 1
ATOM 844 C C . LYS A 1 112 ? 35.873 30.614 2.976 1.00 14.89 109 LYS A C 1
ATOM 845 O O . LYS A 1 112 ? 35.889 31.823 2.954 1.00 15.13 109 LYS A O 1
ATOM 851 N N A GLU A 1 113 ? 35.685 29.889 1.885 0.50 14.81 110 GLU A N 1
ATOM 852 N N B GLU A 1 113 ? 35.727 29.871 1.876 0.50 14.88 110 GLU A N 1
ATOM 853 C CA A GLU A 1 113 ? 35.438 30.556 0.611 0.50 15.19 110 GLU A CA 1
ATOM 854 C CA B GLU A 1 113 ? 35.448 30.484 0.563 0.50 15.38 110 GLU A CA 1
ATOM 855 C C A GLU A 1 113 ? 33.964 30.811 0.297 0.50 16.23 110 GLU A C 1
ATOM 856 C C B GLU A 1 113 ? 33.981 30.883 0.348 0.50 16.30 110 GLU A C 1
ATOM 857 O O A GLU A 1 113 ? 33.647 31.428 -0.721 0.50 15.91 110 GLU A O 1
ATOM 858 O O B GLU A 1 113 ? 33.690 31.670 -0.562 0.50 15.93 110 GLU A O 1
ATOM 869 N N . ALA A 1 114 ? 33.072 30.359 1.187 1.00 15.50 111 ALA A N 1
ATOM 870 C CA . ALA A 1 114 ? 31.618 30.538 0.992 1.00 18.70 111 ALA A CA 1
ATOM 871 C C . ALA A 1 114 ? 31.231 31.927 1.486 1.00 19.30 111 ALA A C 1
ATOM 872 O O . ALA A 1 114 ? 31.163 32.171 2.683 1.00 21.68 111 ALA A O 1
ATOM 874 N N . GLY A 1 115 ? 31.050 32.852 0.568 1.00 20.94 112 GLY A N 1
ATOM 875 C CA . GLY A 1 115 ? 30.719 34.243 0.935 1.00 21.76 112 GLY A CA 1
ATOM 876 C C . GLY A 1 115 ? 29.216 34.481 0.906 1.00 21.72 112 GLY A C 1
ATOM 877 O O . GLY A 1 115 ? 28.706 35.233 1.700 1.00 22.93 112 GLY A O 1
ATOM 878 N N . ASP A 1 116 ? 28.490 33.831 0.010 1.00 20.29 113 ASP A N 1
ATOM 879 C CA . ASP A 1 116 ? 27.078 34.099 -0.115 1.00 19.69 113 ASP A CA 1
ATOM 880 C C . ASP A 1 116 ? 26.384 33.392 0.973 1.00 18.91 113 ASP A C 1
ATOM 881 O O . ASP A 1 116 ? 26.872 32.355 1.415 1.00 17.33 113 ASP A O 1
ATOM 886 N N . ALA A 1 117 ? 25.222 33.922 1.351 1.00 18.26 114 ALA A N 1
ATOM 887 C CA . ALA A 1 117 ? 24.415 33.296 2.400 1.00 18.58 114 ALA A CA 1
ATOM 888 C C . ALA A 1 117 ? 23.986 31.850 2.135 1.00 17.11 114 ALA A C 1
ATOM 889 O O . ALA A 1 117 ? 24.184 31.049 2.991 1.00 16.83 114 ALA A O 1
ATOM 891 N N A GLU A 1 118 ? 23.749 31.618 0.830 0.62 15.52 115 GLU A N 1
ATOM 892 N N C GLU A 1 118 ? 23.202 31.501 1.115 0.38 18.39 115 GLU A N 1
ATOM 893 C CA A GLU A 1 118 ? 23.378 30.325 0.216 0.62 14.63 115 GLU A CA 1
ATOM 894 C CA C GLU A 1 118 ? 22.316 30.240 1.212 0.38 18.79 115 GLU A CA 1
ATOM 895 C C A GLU A 1 118 ? 24.428 29.250 0.476 0.62 12.68 115 GLU A C 1
ATOM 896 C C C GLU A 1 118 ? 22.861 28.917 1.860 0.38 20.10 115 GLU A C 1
ATOM 897 O O A GLU A 1 118 ? 24.126 28.209 1.057 0.62 10.67 115 GLU A O 1
ATOM 898 O O C GLU A 1 118 ? 24.063 28.735 2.152 0.38 19.30 115 GLU A O 1
ATOM 909 N N A SER A 1 119 ? 25.658 29.533 0.113 0.70 11.93 116 SER A N 1
ATOM 910 N N B SER A 1 119 ? 25.213 29.503 0.374 0.30 10.53 116 SER A N 1
ATOM 911 C CA A SER A 1 119 ? 26.711 28.558 0.303 0.70 12.41 116 SER A CA 1
ATOM 912 C CA B SER A 1 119 ? 26.395 28.643 0.388 0.30 11.36 116 SER A CA 1
ATOM 913 C C A SER A 1 119 ? 27.049 28.493 1.783 0.70 12.14 116 SER A C 1
ATOM 914 C C B SER A 1 119 ? 26.954 28.507 1.792 0.30 11.51 116 SER A C 1
ATOM 915 O O A SER A 1 119 ? 27.191 27.422 2.290 0.70 11.50 116 SER A O 1
ATOM 916 O O B SER A 1 119 ? 27.213 27.405 2.236 0.30 11.23 116 SER A O 1
ATOM 921 N N . ARG A 1 120 ? 27.172 29.637 2.462 1.00 11.62 117 ARG A N 1
ATOM 922 C CA . ARG A 1 120 ? 27.694 29.642 3.838 1.00 13.23 117 ARG A CA 1
ATOM 923 C C . ARG A 1 120 ? 26.794 28.910 4.836 1.00 11.93 117 ARG A C 1
ATOM 924 O O . ARG A 1 120 ? 27.281 28.078 5.594 1.00 10.81 117 ARG A O 1
ATOM 932 N N . VAL A 1 121 ? 25.494 29.184 4.776 1.00 10.40 118 VAL A N 1
ATOM 933 C CA . VAL A 1 121 ? 24.517 28.495 5.613 1.00 10.11 118 VAL A CA 1
ATOM 934 C C . VAL A 1 121 ? 24.497 27.016 5.254 1.00 8.42 118 VAL A C 1
ATOM 935 O O . VAL A 1 121 ? 24.504 26.173 6.127 1.00 8.13 118 VAL A O 1
ATOM 939 N N . PHE A 1 122 ? 24.504 26.698 3.953 1.00 8.72 119 PHE A N 1
ATOM 940 C CA . PHE A 1 122 ? 24.545 25.308 3.548 1.00 8.14 119 PHE A CA 1
ATOM 941 C C . PHE A 1 122 ? 25.717 24.571 4.236 1.00 6.90 119 PHE A C 1
ATOM 942 O O . PHE A 1 122 ? 25.531 23.502 4.775 1.00 7.43 119 PHE A O 1
ATOM 950 N N . TYR A 1 123 ? 26.937 25.122 4.168 1.00 7.57 120 TYR A N 1
ATOM 951 C CA . TYR A 1 123 ? 28.095 24.444 4.722 1.00 7.59 120 TYR A CA 1
ATOM 952 C C . TYR A 1 123 ? 28.120 24.392 6.242 1.00 8.09 120 TYR A C 1
ATOM 953 O O . TYR A 1 123 ? 28.549 23.406 6.843 1.00 7.83 120 TYR A O 1
ATOM 962 N N . LEU A 1 124 ? 27.706 25.492 6.872 1.00 10.04 121 LEU A N 1
ATOM 963 C CA . LEU A 1 124 ? 27.610 25.530 8.311 1.00 10.42 121 LEU A CA 1
ATOM 964 C C . LEU A 1 124 ? 26.583 24.575 8.819 1.00 11.25 121 LEU A C 1
ATOM 965 O O . LEU A 1 124 ? 26.820 23.954 9.834 1.00 12.82 121 LEU A O 1
ATOM 970 N N . LYS A 1 125 ? 25.424 24.490 8.151 1.00 9.02 122 LYS A N 1
ATOM 971 C CA . LYS A 1 125 ? 24.428 23.458 8.476 1.00 9.99 122 LYS A CA 1
ATOM 972 C C . LYS A 1 125 ? 25.060 22.072 8.381 1.00 10.16 122 LYS A C 1
ATOM 973 O O . LYS A 1 125 ? 24.918 21.267 9.274 1.00 7.77 122 LYS A O 1
ATOM 979 N N . MET A 1 126 ? 25.801 21.847 7.290 1.00 9.28 123 MET A N 1
ATOM 980 C CA . MET A 1 126 ? 26.402 20.590 7.066 1.00 10.52 123 MET A CA 1
ATOM 981 C C . MET A 1 126 ? 27.439 20.296 8.162 1.00 9.41 123 MET A C 1
ATOM 982 O O . MET A 1 126 ? 27.526 19.176 8.649 1.00 11.37 123 MET A O 1
ATOM 987 N N . LYS A 1 127 ? 28.212 21.300 8.533 1.00 8.91 124 LYS A N 1
ATOM 988 C CA . LYS A 1 127 ? 29.168 21.127 9.596 1.00 9.56 124 LYS A CA 1
ATOM 989 C C . LYS A 1 127 ? 28.394 20.705 10.848 1.00 9.07 124 LYS A C 1
ATOM 990 O O . LYS A 1 127 ? 28.807 19.805 11.580 1.00 8.28 124 LYS A O 1
ATOM 996 N N . GLY A 1 128 ? 27.300 21.383 11.129 1.00 8.78 125 GLY A N 1
ATOM 997 C CA . GLY A 1 128 ? 26.541 21.002 12.363 1.00 9.98 125 GLY A CA 1
ATOM 998 C C . GLY A 1 128 ? 26.027 19.570 12.269 1.00 8.47 125 GLY A C 1
ATOM 999 O O . GLY A 1 128 ? 26.092 18.789 13.249 1.00 10.11 125 GLY A O 1
ATOM 1000 N N . ASP A 1 129 ? 25.526 19.215 11.101 1.00 8.79 126 ASP A N 1
ATOM 1001 C CA . ASP A 1 129 ? 25.024 17.857 10.840 1.00 9.77 126 ASP A CA 1
ATOM 1002 C C . ASP A 1 129 ? 26.062 16.776 11.118 1.00 9.08 126 ASP A C 1
ATOM 1003 O O . ASP A 1 129 ? 25.765 15.753 11.777 1.00 10.64 126 ASP A O 1
ATOM 1008 N N . TYR A 1 130 ? 27.270 16.968 10.599 1.00 9.04 127 TYR A N 1
ATOM 1009 C CA . TYR A 1 130 ? 28.275 15.903 10.663 1.00 8.02 127 TYR A CA 1
ATOM 1010 C C . TYR A 1 130 ? 28.843 15.878 12.073 1.00 8.15 127 TYR A C 1
ATOM 1011 O O . TYR A 1 130 ? 29.190 14.813 12.570 1.00 8.56 127 TYR A O 1
ATOM 1020 N N . TYR A 1 131 ? 28.929 17.028 12.729 1.00 6.59 128 TYR A N 1
ATOM 1021 C CA . TYR A 1 131 ? 29.228 16.958 14.176 1.00 9.17 128 TYR A CA 1
ATOM 1022 C C . TYR A 1 131 ? 28.071 16.299 14.971 1.00 8.77 128 TYR A C 1
ATOM 1023 O O . TYR A 1 131 ? 28.285 15.609 15.974 1.00 9.77 128 TYR A O 1
ATOM 1032 N N . ARG A 1 132 ? 26.831 16.548 14.538 1.00 8.46 129 ARG A N 1
ATOM 1033 C CA . ARG A 1 132 ? 25.693 15.877 15.204 1.00 8.09 129 ARG A CA 1
ATOM 1034 C C . ARG A 1 132 ? 25.823 14.356 14.985 1.00 8.87 129 ARG A C 1
ATOM 1035 O O . ARG A 1 132 ? 25.572 13.561 15.890 1.00 8.02 129 ARG A O 1
ATOM 1043 N N . TYR A 1 133 ? 26.231 13.935 13.780 1.00 8.68 130 TYR A N 1
ATOM 1044 C CA . TYR A 1 133 ? 26.385 12.477 13.587 1.00 10.54 130 TYR A CA 1
ATOM 1045 C C . TYR A 1 133 ? 27.481 11.934 14.474 1.00 9.90 130 TYR A C 1
ATOM 1046 O O . TYR A 1 133 ? 27.322 10.818 15.047 1.00 12.21 130 TYR A O 1
ATOM 1055 N N . LEU A 1 134 ? 28.575 12.683 14.577 1.00 9.32 131 LEU A N 1
ATOM 1056 C CA . LEU A 1 134 ? 29.663 12.321 15.467 1.00 9.27 131 LEU A CA 1
ATOM 1057 C C . LEU A 1 134 ? 29.064 12.242 16.875 1.00 10.31 131 LEU A C 1
ATOM 1058 O O . LEU A 1 134 ? 29.352 11.291 17.619 1.00 9.85 131 LEU A O 1
ATOM 1063 N N . ALA A 1 135 ? 28.256 13.241 17.247 1.00 9.75 132 ALA A N 1
ATOM 1064 C CA . ALA A 1 135 ? 27.681 13.251 18.624 1.00 10.97 132 ALA A CA 1
ATOM 1065 C C . ALA A 1 135 ? 26.808 12.041 18.906 1.00 11.65 132 ALA A C 1
ATOM 1066 O O . ALA A 1 135 ? 26.821 11.555 20.015 1.00 10.06 132 ALA A O 1
ATOM 1068 N N . GLU A 1 136 ? 26.055 11.552 17.910 1.00 11.36 133 GLU A N 1
ATOM 1069 C CA . GLU A 1 136 ? 25.192 10.426 18.114 1.00 11.73 133 GLU A CA 1
ATOM 1070 C C . GLU A 1 136 ? 25.921 9.184 18.636 1.00 13.47 133 GLU A C 1
ATOM 1071 O O . GLU A 1 136 ? 25.316 8.369 19.322 1.00 12.30 133 GLU A O 1
ATOM 1077 N N . VAL A 1 137 ? 27.209 9.039 18.285 1.00 14.08 134 VAL A N 1
ATOM 1078 C CA . VAL A 1 137 ? 27.959 7.873 18.685 1.00 14.74 134 VAL A CA 1
ATOM 1079 C C . VAL A 1 137 ? 29.024 8.214 19.725 1.00 17.20 134 VAL A C 1
ATOM 1080 O O . VAL A 1 137 ? 29.763 7.332 20.154 1.00 18.82 134 VAL A O 1
ATOM 1084 N N . ALA A 1 138 ? 29.152 9.485 20.110 1.00 18.04 135 ALA A N 1
ATOM 1085 C CA . ALA A 1 138 ? 30.219 9.894 21.054 1.00 19.49 135 ALA A CA 1
ATOM 1086 C C . ALA A 1 138 ? 29.873 9.442 22.463 1.00 20.68 135 ALA A C 1
ATOM 1087 O O . ALA A 1 138 ? 28.689 9.522 22.830 1.00 20.92 135 ALA A O 1
ATOM 1089 N N . THR A 1 139 ? 30.859 9.005 23.260 1.00 23.19 136 THR A N 1
ATOM 1090 C CA . THR A 1 139 ? 30.572 8.525 24.655 1.00 27.33 136 THR A CA 1
ATOM 1091 C C . THR A 1 139 ? 31.682 8.852 25.659 1.00 29.27 136 THR A C 1
ATOM 1092 O O . THR A 1 139 ? 32.436 9.838 25.463 1.00 33.14 136 THR A O 1
ATOM 1096 N N . LYS A 1 143 ? 32.732 14.159 24.128 1.00 22.43 140 LYS A N 1
ATOM 1097 C CA . LYS A 1 143 ? 31.366 14.244 23.609 1.00 22.88 140 LYS A CA 1
ATOM 1098 C C . LYS A 1 143 ? 30.717 15.638 23.776 1.00 22.60 140 LYS A C 1
ATOM 1099 O O . LYS A 1 143 ? 29.921 16.097 22.947 1.00 21.71 140 LYS A O 1
ATOM 1105 N N . LYS A 1 144 ? 31.030 16.307 24.868 1.00 21.30 141 LYS A N 1
ATOM 1106 C CA . LYS A 1 144 ? 30.482 17.658 25.035 1.00 21.68 141 LYS A CA 1
ATOM 1107 C C . LYS A 1 144 ? 31.070 18.577 24.026 1.00 19.00 141 LYS A C 1
ATOM 1108 O O . LYS A 1 144 ? 30.355 19.397 23.517 1.00 18.05 141 LYS A O 1
ATOM 1114 N N . ARG A 1 145 ? 32.364 18.447 23.715 1.00 17.46 142 ARG A N 1
ATOM 1115 C CA . ARG A 1 145 ? 33.019 19.334 22.705 1.00 17.48 142 ARG A CA 1
ATOM 1116 C C . ARG A 1 145 ? 32.397 19.160 21.292 1.00 14.98 142 ARG A C 1
ATOM 1117 O O . ARG A 1 145 ? 32.268 20.092 20.505 1.00 14.28 142 ARG A O 1
ATOM 1125 N N . ILE A 1 146 ? 32.132 17.920 20.962 1.00 14.27 143 ILE A N 1
ATOM 1126 C CA . ILE A 1 146 ? 31.521 17.559 19.692 1.00 14.27 143 ILE A CA 1
ATOM 1127 C C . ILE A 1 146 ? 30.085 18.195 19.613 1.00 13.11 143 ILE A C 1
ATOM 1128 O O . ILE A 1 146 ? 29.700 18.813 18.607 1.00 13.15 143 ILE A O 1
ATOM 1133 N N . ILE A 1 147 ? 29.314 18.012 20.679 1.00 10.59 144 ILE A N 1
ATOM 1134 C CA . ILE A 1 147 ? 27.978 18.599 20.762 1.00 11.02 144 ILE A CA 1
ATOM 1135 C C . ILE A 1 147 ? 28.097 20.115 20.646 1.00 11.04 144 ILE A C 1
ATOM 1136 O O . ILE A 1 147 ? 27.334 20.772 19.955 1.00 10.29 144 ILE A O 1
ATOM 1141 N N . ASP A 1 148 ? 29.101 20.667 21.304 1.00 10.20 145 ASP A N 1
ATOM 1142 C CA . ASP A 1 148 ? 29.241 22.108 21.214 1.00 12.47 145 ASP A CA 1
ATOM 1143 C C . ASP A 1 148 ? 29.654 22.554 19.815 1.00 11.26 145 ASP A C 1
ATOM 1144 O O . ASP A 1 148 ? 29.246 23.653 19.346 1.00 9.75 145 ASP A O 1
ATOM 1149 N N . SER A 1 149 ? 30.564 21.779 19.189 1.00 11.23 146 SER A N 1
ATOM 1150 C CA . SER A 1 149 ? 30.894 22.061 17.761 1.00 11.50 146 SER A CA 1
ATOM 1151 C C . SER A 1 149 ? 29.641 21.966 16.884 1.00 9.75 146 SER A C 1
ATOM 1152 O O . SER A 1 149 ? 29.448 22.805 16.029 1.00 9.83 146 SER A O 1
ATOM 1155 N N . ALA A 1 150 ? 28.804 20.953 17.068 1.00 9.51 147 ALA A N 1
ATOM 1156 C CA . ALA A 1 150 ? 27.521 20.941 16.338 1.00 11.35 147 ALA A CA 1
ATOM 1157 C C . ALA A 1 150 ? 26.698 22.220 16.620 1.00 11.70 147 ALA A C 1
ATOM 1158 O O . ALA A 1 150 ? 26.311 22.918 15.710 1.00 11.83 147 ALA A O 1
ATOM 1160 N N A ARG A 1 151 ? 26.489 22.515 17.885 0.70 12.69 148 ARG A N 1
ATOM 1161 N N B ARG A 1 151 ? 26.454 22.505 17.900 0.30 11.92 148 ARG A N 1
ATOM 1162 C CA A ARG A 1 151 ? 25.648 23.648 18.277 0.70 13.49 148 ARG A CA 1
ATOM 1163 C CA B ARG A 1 151 ? 25.629 23.665 18.307 0.30 12.00 148 ARG A CA 1
ATOM 1164 C C A ARG A 1 151 ? 26.199 24.925 17.680 0.70 13.57 148 ARG A C 1
ATOM 1165 C C B ARG A 1 151 ? 26.194 24.945 17.722 0.30 12.47 148 ARG A C 1
ATOM 1166 O O A ARG A 1 151 ? 25.454 25.717 17.079 0.70 12.39 148 ARG A O 1
ATOM 1167 O O B ARG A 1 151 ? 25.457 25.763 17.165 0.30 12.02 148 ARG A O 1
ATOM 1182 N N . SER A 1 152 ? 27.506 25.117 17.844 1.00 13.04 149 SER A N 1
ATOM 1183 C CA A SER A 1 152 ? 28.109 26.320 17.334 0.50 13.26 149 SER A CA 1
ATOM 1184 C CA B SER A 1 152 ? 28.124 26.299 17.319 0.50 12.36 149 SER A CA 1
ATOM 1185 C C . SER A 1 152 ? 27.966 26.463 15.828 1.00 12.84 149 SER A C 1
ATOM 1186 O O . SER A 1 152 ? 27.657 27.539 15.379 1.00 11.32 149 SER A O 1
ATOM 1191 N N . ALA A 1 153 ? 28.134 25.384 15.070 1.00 10.32 150 ALA A N 1
ATOM 1192 C CA . ALA A 1 153 ? 28.009 25.473 13.618 1.00 11.45 150 ALA A CA 1
ATOM 1193 C C . ALA A 1 153 ? 26.549 25.772 13.240 1.00 11.13 150 ALA A C 1
ATOM 1194 O O . ALA A 1 153 ? 26.287 26.617 12.384 1.00 10.94 150 ALA A O 1
ATOM 1196 N N . TYR A 1 154 ? 25.616 25.108 13.905 1.00 9.53 151 TYR A N 1
ATOM 1197 C CA . TYR A 1 154 ? 24.199 25.363 13.629 1.00 9.75 151 TYR A CA 1
ATOM 1198 C C . TYR A 1 154 ? 23.832 26.794 13.962 1.00 11.21 151 TYR A C 1
ATOM 1199 O O . TYR A 1 154 ? 23.082 27.427 13.193 1.00 8.25 151 TYR A O 1
ATOM 1208 N N . GLN A 1 155 ? 24.385 27.288 15.080 1.00 11.75 152 GLN A N 1
ATOM 1209 C CA . GLN A 1 155 ? 23.993 28.600 15.587 1.00 12.67 152 GLN A CA 1
ATOM 1210 C C . GLN A 1 155 ? 24.445 29.659 14.616 1.00 12.78 152 GLN A C 1
ATOM 1211 O O . GLN A 1 155 ? 23.666 30.605 14.309 1.00 13.40 152 GLN A O 1
ATOM 1217 N N . GLU A 1 156 ? 25.693 29.515 14.124 1.00 10.83 153 GLU A N 1
ATOM 1218 C CA . GLU A 1 156 ? 26.241 30.481 13.157 1.00 10.82 153 GLU A CA 1
ATOM 1219 C C . GLU A 1 156 ? 25.412 30.414 11.882 1.00 9.69 153 GLU A C 1
ATOM 1220 O O . GLU A 1 156 ? 25.052 31.441 11.278 1.00 9.26 153 GLU A O 1
ATOM 1226 N N . ALA A 1 157 ? 25.108 29.208 11.442 1.00 8.35 154 ALA A N 1
ATOM 1227 C CA . ALA A 1 157 ? 24.210 29.063 10.278 1.00 8.52 154 ALA A CA 1
ATOM 1228 C C . ALA A 1 157 ? 22.851 29.666 10.532 1.00 9.25 154 ALA A C 1
ATOM 1229 O O . ALA A 1 157 ? 22.336 30.316 9.669 1.00 10.29 154 ALA A O 1
ATOM 1231 N N . MET A 1 158 ? 22.260 29.458 11.732 1.00 10.24 155 MET A N 1
ATOM 1232 C CA . MET A 1 158 ? 20.949 30.045 12.044 1.00 10.80 155 MET A CA 1
ATOM 1233 C C . MET A 1 158 ? 21.036 31.581 11.988 1.00 11.24 155 MET A C 1
ATOM 1234 O O . MET A 1 158 ? 20.175 32.244 11.388 1.00 12.24 155 MET A O 1
ATOM 1239 N N . ASP A 1 159 ? 22.114 32.144 12.556 1.00 11.10 156 ASP A N 1
ATOM 1240 C CA . ASP A 1 159 ? 22.191 33.618 12.593 1.00 13.78 156 ASP A CA 1
ATOM 1241 C C . ASP A 1 159 ? 22.255 34.189 11.128 1.00 13.19 156 ASP A C 1
ATOM 1242 O O . ASP A 1 159 ? 21.578 35.149 10.770 1.00 12.99 156 ASP A O 1
ATOM 1247 N N . ILE A 1 160 ? 23.062 33.579 10.265 1.00 12.70 157 ILE A N 1
ATOM 1248 C CA . ILE A 1 160 ? 23.149 34.117 8.915 1.00 12.53 157 ILE A CA 1
ATOM 1249 C C . ILE A 1 160 ? 21.805 33.916 8.206 1.00 12.40 157 ILE A C 1
ATOM 1250 O O . ILE A 1 160 ? 21.314 34.806 7.516 1.00 12.36 157 ILE A O 1
ATOM 1255 N N A SER A 1 161 ? 21.215 32.735 8.360 0.70 12.39 158 SER A N 1
ATOM 1256 N N B SER A 1 161 ? 21.226 32.733 8.418 0.30 13.25 158 SER A N 1
ATOM 1257 C CA A SER A 1 161 ? 20.010 32.420 7.586 0.70 14.22 158 SER A CA 1
ATOM 1258 C CA B SER A 1 161 ? 20.020 32.272 7.722 0.30 14.84 158 SER A CA 1
ATOM 1259 C C A SER A 1 161 ? 18.885 33.373 7.975 0.70 14.33 158 SER A C 1
ATOM 1260 C C B SER A 1 161 ? 18.802 33.134 8.047 0.30 14.90 158 SER A C 1
ATOM 1261 O O A SER A 1 161 ? 18.154 33.869 7.114 0.70 13.54 158 SER A O 1
ATOM 1262 O O B SER A 1 161 ? 17.911 33.314 7.210 0.30 14.40 158 SER A O 1
ATOM 1267 N N . LYS A 1 162 ? 18.780 33.640 9.278 1.00 15.22 159 LYS A N 1
ATOM 1268 C CA . LYS A 1 162 ? 17.748 34.530 9.767 1.00 1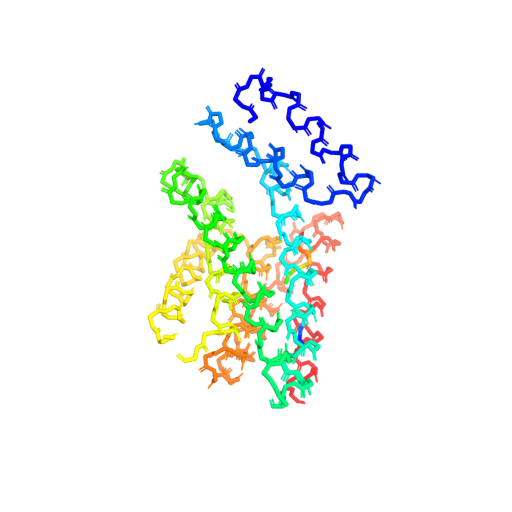7.14 159 LYS A CA 1
ATOM 1269 C C . LYS A 1 162 ? 17.993 35.923 9.254 1.00 17.09 159 LYS A C 1
ATOM 1270 O O . LYS A 1 162 ? 17.060 36.583 8.907 1.00 17.59 159 LYS A O 1
ATOM 1276 N N . LYS A 1 163 ? 19.245 36.372 9.194 1.00 16.95 160 LYS A N 1
ATOM 1277 C CA . LYS A 1 163 ? 19.524 37.695 8.650 1.00 17.26 160 LYS A CA 1
ATOM 1278 C C . LYS A 1 163 ? 19.380 37.769 7.133 1.00 17.84 160 LYS A C 1
ATOM 1279 O O . LYS A 1 163 ? 19.004 38.796 6.610 1.00 18.24 160 LYS A O 1
ATOM 1285 N N A GLU A 1 164 ? 19.675 36.680 6.427 0.70 17.32 161 GLU A N 1
ATOM 1286 N N B GLU A 1 164 ? 19.734 36.697 6.428 0.30 16.50 161 GLU A N 1
ATOM 1287 C CA A GLU A 1 164 ? 19.971 36.794 5.011 0.70 17.92 161 GLU A CA 1
ATOM 1288 C CA B GLU A 1 164 ? 19.957 36.806 4.993 0.30 15.72 161 GLU A CA 1
ATOM 1289 C C A GLU A 1 164 ? 19.050 36.015 4.092 0.70 17.92 161 GLU A C 1
ATOM 1290 C C B GLU A 1 164 ? 18.929 36.137 4.100 0.30 16.42 161 GLU A C 1
ATOM 1291 O O A GLU A 1 164 ? 19.233 36.078 2.885 0.70 18.82 161 GLU A O 1
ATOM 1292 O O B GLU A 1 164 ? 18.896 36.426 2.915 0.30 17.00 161 GLU A O 1
ATOM 1303 N N . MET A 1 165 ? 18.115 35.237 4.658 1.00 16.81 162 MET A N 1
ATOM 1304 C CA . MET A 1 165 ? 17.233 34.403 3.843 1.00 17.60 162 MET A CA 1
ATOM 1305 C C . MET A 1 165 ? 15.821 34.518 4.320 1.00 17.26 162 MET A C 1
ATOM 1306 O O . MET A 1 165 ? 15.583 34.780 5.490 1.00 16.81 162 MET A O 1
ATOM 1311 N N . PRO A 1 166 ? 14.862 34.352 3.388 1.00 18.23 163 PRO A N 1
ATOM 1312 C CA . PRO A 1 166 ? 13.438 34.371 3.741 1.00 18.02 163 PRO A CA 1
ATOM 1313 C C . PRO A 1 166 ? 13.130 33.115 4.592 1.00 17.22 163 PRO A C 1
ATOM 1314 O O . PRO A 1 166 ? 13.865 32.111 4.496 1.00 17.58 163 PRO A O 1
ATOM 1318 N N . PRO A 1 167 ? 12.084 33.183 5.426 1.00 15.79 164 PRO A N 1
ATOM 1319 C CA . PRO A 1 167 ? 11.801 32.109 6.324 1.00 16.47 164 PRO A CA 1
ATOM 1320 C C . PRO A 1 167 ? 11.378 30.869 5.621 1.00 16.96 164 PRO A C 1
ATOM 1321 O O . PRO A 1 167 ? 11.299 29.802 6.267 1.00 18.28 164 PRO A O 1
ATOM 1325 N N . THR A 1 168 ? 11.063 30.965 4.322 1.00 16.36 165 THR A N 1
ATOM 1326 C CA . THR A 1 168 ? 10.684 29.771 3.599 1.00 15.92 165 THR A CA 1
ATOM 1327 C C . THR A 1 168 ? 11.844 29.190 2.822 1.00 15.70 165 THR A C 1
ATOM 1328 O O . THR A 1 168 ? 11.674 28.169 2.172 1.00 16.42 165 THR A O 1
ATOM 1332 N N . ASN A 1 169 ? 13.011 29.841 2.813 1.00 15.46 166 ASN A N 1
ATOM 1333 C CA . ASN A 1 169 ? 14.132 29.266 2.024 1.00 15.19 166 ASN A CA 1
ATOM 1334 C C . ASN A 1 169 ? 14.343 27.786 2.454 1.00 13.70 166 ASN A C 1
ATOM 1335 O O . ASN A 1 169 ? 14.484 27.561 3.646 1.00 13.28 166 ASN A O 1
ATOM 1340 N N . PRO A 1 170 ? 14.332 26.785 1.509 1.00 13.83 167 PRO A N 1
ATOM 1341 C CA . PRO A 1 170 ? 14.525 25.356 1.835 1.00 12.91 167 PRO A CA 1
ATOM 1342 C C . PRO A 1 170 ? 15.704 25.080 2.751 1.00 12.23 167 PRO A C 1
ATOM 1343 O O . PRO A 1 170 ? 15.536 24.375 3.696 1.00 12.59 167 PRO A O 1
ATOM 1347 N N . ILE A 1 171 ? 16.886 25.650 2.479 1.00 12.81 168 ILE A N 1
ATOM 1348 C CA . ILE A 1 171 ? 18.042 25.457 3.374 1.00 12.93 168 ILE A CA 1
ATOM 1349 C C . ILE A 1 171 ? 17.863 26.071 4.737 1.00 12.40 168 ILE A C 1
ATOM 1350 O O . ILE A 1 171 ? 18.268 25.454 5.711 1.00 12.80 168 ILE A O 1
ATOM 1355 N N . ARG A 1 172 ? 17.349 27.297 4.821 1.00 12.03 169 ARG A N 1
ATOM 1356 C CA . ARG A 1 172 ? 16.962 27.834 6.134 1.00 11.87 169 ARG A CA 1
ATOM 1357 C C . ARG A 1 172 ? 16.024 26.886 6.898 1.00 11.44 169 ARG A C 1
ATOM 1358 O O . ARG A 1 172 ? 16.244 26.602 8.100 1.00 10.52 169 ARG A O 1
ATOM 1366 N N . LEU A 1 173 ? 14.985 26.402 6.219 1.00 10.35 170 LEU A N 1
ATOM 1367 C CA . LEU A 1 173 ? 14.075 25.413 6.796 1.00 10.16 170 LEU A CA 1
ATOM 1368 C C . LEU A 1 173 ? 14.770 24.117 7.170 1.00 10.42 170 LEU A C 1
ATOM 1369 O O . LEU A 1 173 ? 14.543 23.579 8.265 1.00 9.95 170 LEU A O 1
ATOM 1374 N N . GLY A 1 174 ? 15.615 23.596 6.277 1.00 11.01 171 GLY A N 1
ATOM 1375 C CA . GLY A 1 174 ? 16.274 22.280 6.607 1.00 10.03 171 GLY A CA 1
ATOM 1376 C C . GLY A 1 174 ? 17.284 22.494 7.736 1.00 10.37 171 GLY A C 1
ATOM 1377 O O . GLY A 1 174 ? 17.535 21.592 8.529 1.00 10.16 171 GLY A O 1
ATOM 1378 N N . LEU A 1 175 ? 17.845 23.693 7.832 1.00 8.45 172 LEU A N 1
ATOM 1379 C CA . LEU A 1 175 ? 18.825 23.969 8.868 1.00 9.42 172 LEU A CA 1
ATOM 1380 C C . LEU A 1 175 ? 18.021 23.955 10.184 1.00 7.94 172 LEU A C 1
ATOM 1381 O O . LEU A 1 175 ? 18.419 23.364 11.161 1.00 7.67 172 LEU A O 1
ATOM 1386 N N . ALA A 1 176 ? 16.901 24.642 10.196 1.00 7.92 173 ALA A N 1
ATOM 1387 C CA . ALA A 1 176 ? 16.181 24.806 11.454 1.00 8.80 173 ALA A CA 1
ATOM 1388 C C . ALA A 1 176 ? 15.632 23.457 11.854 1.00 7.21 173 ALA A C 1
ATOM 1389 O O . ALA A 1 176 ? 15.676 23.063 13.022 1.00 8.88 173 ALA A O 1
ATOM 1391 N N . LEU A 1 177 ? 15.087 22.733 10.899 1.00 8.26 174 LEU A N 1
ATOM 1392 C CA . LEU A 1 177 ? 14.674 21.326 11.194 1.00 7.64 174 LEU A CA 1
ATOM 1393 C C . LEU A 1 177 ? 15.783 20.499 11.868 1.00 8.32 174 LEU A C 1
ATOM 1394 O O . LEU A 1 177 ? 15.531 19.906 12.917 1.00 7.97 174 LEU A O 1
ATOM 1399 N N . ASN A 1 178 ? 17.004 20.488 11.288 1.00 7.71 175 ASN A N 1
ATOM 1400 C CA . ASN A 1 178 ? 18.115 19.704 11.871 1.00 9.31 175 ASN A CA 1
ATOM 1401 C C . ASN A 1 178 ? 18.569 20.256 13.178 1.00 8.61 175 ASN A C 1
ATOM 1402 O O . ASN A 1 178 ? 18.955 19.476 14.043 1.00 9.46 175 ASN A O 1
ATOM 1407 N N . PHE A 1 179 ? 18.513 21.576 13.331 1.00 7.77 176 PHE A N 1
ATOM 1408 C CA . PHE A 1 179 ? 18.971 22.133 14.598 1.00 8.19 176 PHE A CA 1
ATOM 1409 C C . PHE A 1 179 ? 17.975 21.739 15.648 1.00 8.44 176 PHE A C 1
ATOM 1410 O O . PHE A 1 179 ? 18.337 21.540 16.837 1.00 9.71 176 PHE A O 1
ATOM 1418 N N . SER A 1 180 ? 16.708 21.638 15.265 1.00 8.40 177 SER A N 1
ATOM 1419 C CA A SER A 1 180 ? 15.663 21.270 16.239 0.50 8.54 177 SER A CA 1
ATOM 1420 C CA B SER A 1 180 ? 15.700 21.290 16.262 0.50 8.86 177 SER A CA 1
ATOM 1421 C C . SER A 1 180 ? 15.882 19.805 16.620 1.00 9.16 177 SER A C 1
ATOM 1422 O O . SER A 1 180 ? 15.789 19.416 17.813 1.00 10.12 177 SER A O 1
ATOM 1427 N N . VAL A 1 181 ? 16.186 18.983 15.624 1.00 8.84 178 VAL A N 1
ATOM 1428 C CA . VAL A 1 181 ? 16.536 17.552 15.915 1.00 9.44 178 VAL A CA 1
ATOM 1429 C C . VAL A 1 181 ? 17.756 17.436 16.844 1.00 10.19 178 VAL A C 1
ATOM 1430 O O . VAL A 1 181 ? 17.776 16.623 17.781 1.00 11.31 178 VAL A O 1
ATOM 1434 N N . PHE A 1 182 ? 18.742 18.299 16.631 1.00 9.81 179 PHE A N 1
ATOM 1435 C CA . PHE A 1 182 ? 19.916 18.322 17.436 1.00 9.15 179 PHE A CA 1
ATOM 1436 C C . PHE A 1 182 ? 19.458 18.627 18.835 1.00 8.95 179 PHE A C 1
ATOM 1437 O O . PHE A 1 182 ? 19.868 17.974 19.774 1.00 10.80 179 PHE A O 1
ATOM 1445 N N . HIS A 1 183 ? 18.597 19.634 18.982 1.00 8.48 180 HIS A N 1
ATOM 1446 C CA . HIS A 1 183 ? 18.234 20.014 20.312 1.00 10.67 180 HIS A CA 1
ATOM 1447 C C . HIS A 1 183 ? 17.550 18.852 20.996 1.00 11.62 180 HIS A C 1
ATOM 1448 O O . HIS A 1 183 ? 17.738 18.608 22.211 1.00 11.81 180 HIS A O 1
ATOM 1455 N N . TYR A 1 184 ? 16.626 18.232 20.268 1.00 11.70 181 TYR A N 1
ATOM 1456 C CA . TYR A 1 184 ? 15.813 17.187 20.889 1.00 14.00 181 TYR A CA 1
ATOM 1457 C C . TYR A 1 184 ? 16.683 15.961 21.165 1.00 15.93 181 TYR A C 1
ATOM 1458 O O . TYR A 1 184 ? 16.636 15.363 22.257 1.00 15.95 181 TYR A O 1
ATOM 1467 N N . GLU A 1 185 ? 17.446 15.564 20.155 1.00 14.97 182 GLU A N 1
ATOM 1468 C CA . GLU A 1 185 ? 18.047 14.250 20.223 1.00 17.52 182 GLU A CA 1
ATOM 1469 C C . GLU A 1 185 ? 19.445 14.284 20.864 1.00 16.33 182 GLU A C 1
ATOM 1470 O O . GLU A 1 185 ? 19.860 13.352 21.427 1.00 15.53 182 GLU A O 1
ATOM 1476 N N . ILE A 1 186 ? 20.149 15.382 20.750 1.00 16.36 183 ILE A N 1
ATOM 1477 C CA . ILE A 1 186 ? 21.527 15.381 21.117 1.00 15.69 183 ILE A CA 1
ATOM 1478 C C . ILE A 1 186 ? 21.705 16.260 22.335 1.00 16.19 183 ILE A C 1
ATOM 1479 O O . ILE A 1 186 ? 22.501 15.931 23.187 1.00 16.28 183 ILE A O 1
ATOM 1484 N N . ALA A 1 187 ? 21.037 17.425 22.375 1.00 15.36 184 ALA A N 1
ATOM 1485 C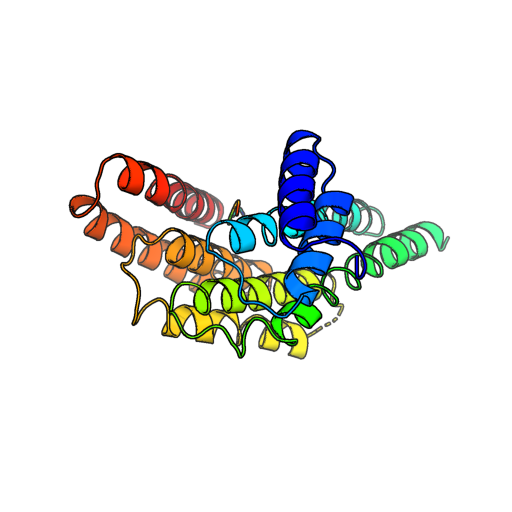 CA . ALA A 1 187 ? 21.331 18.447 23.422 1.00 16.08 184 ALA A CA 1
ATOM 1486 C C . ALA A 1 187 ? 20.395 18.205 24.602 1.00 16.75 184 ALA A C 1
ATOM 1487 O O . ALA A 1 187 ? 20.405 18.944 25.550 1.00 16.01 184 ALA A O 1
ATOM 1489 N N . ASN A 1 188 ? 19.564 17.178 24.525 1.00 16.02 185 ASN A N 1
ATOM 1490 C CA . ASN A 1 188 ? 18.623 16.943 25.624 1.00 18.73 185 ASN A CA 1
ATOM 1491 C C . ASN A 1 188 ? 17.794 18.235 25.913 1.00 18.03 185 ASN A C 1
ATOM 1492 O O . ASN A 1 188 ? 17.615 18.674 27.0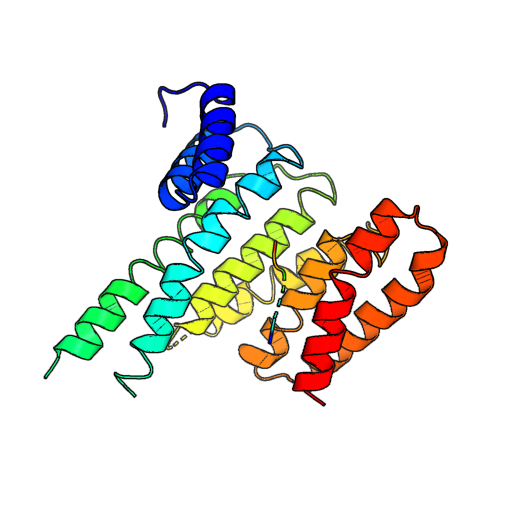65 1.00 17.97 185 ASN A O 1
ATOM 1497 N N . SER A 1 189 ? 17.330 18.910 24.853 1.00 15.75 186 SER A N 1
ATOM 1498 C CA . SER A 1 189 ? 16.573 20.145 25.093 1.00 13.07 186 SER A CA 1
ATOM 1499 C C . SER A 1 189 ? 15.322 20.052 24.277 1.00 12.66 186 SER A C 1
ATOM 1500 O O . SER A 1 189 ? 15.198 20.760 23.298 1.00 11.34 186 SER A O 1
ATOM 1503 N N . PRO A 1 190 ? 14.416 19.140 24.645 1.00 13.69 187 PRO A N 1
ATOM 1504 C CA . PRO A 1 190 ? 13.228 18.963 23.800 1.00 13.78 187 PRO A CA 1
ATOM 1505 C C . PRO A 1 190 ? 12.393 20.253 23.720 1.00 14.34 187 PRO A C 1
ATOM 1506 O O . PRO A 1 190 ? 11.792 20.541 22.671 1.00 14.35 187 PRO A O 1
ATOM 1510 N N . GLU A 1 191 ? 12.338 21.037 24.793 1.00 14.38 188 GLU A N 1
ATOM 1511 C CA . GLU A 1 191 ? 11.611 22.298 24.711 1.00 13.90 188 GLU A CA 1
ATOM 1512 C C . GLU A 1 191 ? 12.202 23.239 23.662 1.00 13.70 188 GLU A C 1
ATOM 1513 O O . GLU A 1 191 ? 11.461 23.856 22.870 1.00 11.43 188 GLU A O 1
ATOM 1519 N N . GLU A 1 192 ? 13.524 23.377 23.675 1.00 13.02 189 GLU A N 1
ATOM 1520 C CA . GLU A 1 192 ? 14.191 24.197 22.660 1.00 12.31 189 GLU A CA 1
ATOM 1521 C C . GLU A 1 192 ? 13.848 23.650 21.268 1.00 12.03 189 GLU A C 1
ATOM 1522 O O . GLU A 1 192 ? 13.502 24.417 20.362 1.00 11.62 189 GLU A O 1
ATOM 1528 N N . ALA A 1 193 ? 13.924 22.314 21.097 1.00 11.62 190 ALA A N 1
ATOM 1529 C CA . ALA A 1 193 ? 13.582 21.642 19.818 1.00 11.20 190 ALA A CA 1
ATOM 1530 C C . ALA A 1 193 ? 12.211 22.015 19.319 1.00 12.05 190 ALA A C 1
ATOM 1531 O O . ALA A 1 193 ? 12.010 22.400 18.120 1.00 11.38 190 ALA A O 1
ATOM 1533 N N . ILE A 1 194 ? 11.257 21.902 20.237 1.00 12.16 191 ILE A N 1
ATOM 1534 C CA . ILE A 1 194 ? 9.824 22.173 19.945 1.00 12.09 191 ILE A CA 1
ATOM 1535 C C . ILE A 1 194 ? 9.582 23.678 19.624 1.00 11.29 191 ILE A C 1
ATOM 1536 O O . ILE A 1 194 ? 8.919 24.027 18.692 1.00 11.32 191 ILE A O 1
ATOM 1541 N N . SER A 1 195 ? 10.187 24.555 20.392 1.00 11.17 192 SER A N 1
ATOM 1542 C CA . SER A 1 195 ? 10.052 25.998 20.195 1.00 12.10 192 SER A CA 1
ATOM 1543 C C . SER A 1 195 ? 10.643 26.393 18.866 1.00 10.98 192 SER A C 1
ATOM 1544 O O . SER A 1 195 ? 10.016 27.086 18.027 1.00 12.16 192 SER A O 1
ATOM 1547 N N . LEU A 1 196 ? 11.808 25.871 18.603 1.00 9.73 193 LEU A N 1
ATOM 1548 C CA . LEU A 1 196 ? 12.383 26.119 17.311 1.00 11.37 193 LEU A CA 1
ATOM 1549 C C . LEU A 1 196 ? 11.528 25.612 16.145 1.00 11.13 193 LEU A C 1
ATOM 1550 O O . LEU A 1 196 ? 11.323 26.333 15.130 1.00 12.38 193 LEU A O 1
ATOM 1555 N N . ALA A 1 197 ? 11.089 24.361 16.206 1.00 12.02 194 ALA A N 1
ATOM 1556 C CA . ALA A 1 197 ? 10.338 23.812 15.056 1.00 12.58 194 ALA A CA 1
ATOM 1557 C C . ALA A 1 197 ? 9.045 24.601 14.848 1.00 12.50 194 ALA A C 1
ATOM 1558 O O . ALA A 1 197 ? 8.662 24.909 13.736 1.00 14.09 194 ALA A O 1
ATOM 1560 N N . LYS A 1 198 ? 8.364 24.909 15.940 1.00 13.96 195 LYS A N 1
ATOM 1561 C CA . LYS A 1 198 ? 7.100 25.646 15.889 1.00 14.52 195 LYS A CA 1
ATOM 1562 C C . LYS A 1 198 ? 7.296 27.071 15.301 1.00 13.71 195 LYS A C 1
ATOM 1563 O O . LYS A 1 198 ? 6.657 27.427 14.328 1.00 10.81 195 LYS A O 1
ATOM 1569 N N . THR A 1 199 ? 8.280 27.813 15.823 1.00 12.83 196 THR A N 1
ATOM 1570 C CA . THR A 1 199 ? 8.621 29.167 15.367 1.00 14.49 196 THR A CA 1
ATOM 1571 C C . THR A 1 199 ? 9.061 29.172 13.910 1.00 13.01 196 THR A C 1
ATOM 1572 O O . THR A 1 199 ? 8.630 30.024 13.078 1.00 11.22 196 THR A O 1
ATOM 1576 N N . THR A 1 200 ? 9.838 28.179 13.575 1.00 10.38 197 THR A N 1
ATOM 1577 C CA . THR A 1 200 ? 10.256 28.027 12.159 1.00 10.62 197 THR A CA 1
ATOM 1578 C C . THR A 1 200 ? 9.054 27.765 11.235 1.00 11.92 197 THR A C 1
ATOM 1579 O O . THR A 1 200 ? 8.904 28.387 10.208 1.00 12.12 197 THR A O 1
ATOM 1583 N N . PHE A 1 201 ? 8.214 26.828 11.614 1.00 12.34 198 PHE A N 1
ATOM 1584 C CA . PHE A 1 201 ? 7.066 26.509 10.809 1.00 12.37 198 PHE A C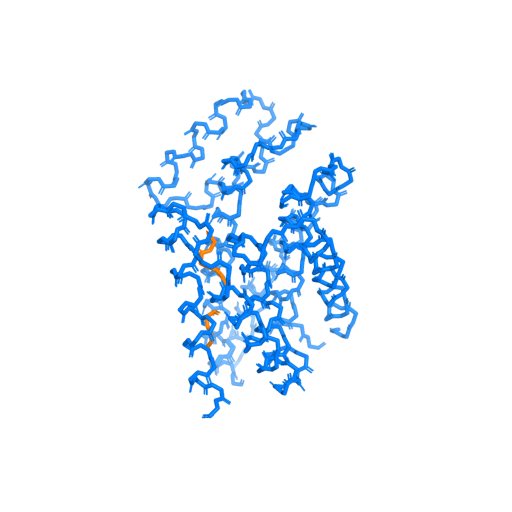A 1
ATOM 1585 C C . PHE A 1 201 ? 6.160 27.755 10.679 1.00 13.32 198 PHE A C 1
ATOM 1586 O O . PHE A 1 201 ? 5.704 28.070 9.581 1.00 12.49 198 PHE A O 1
ATOM 1594 N N . ASP A 1 202 ? 5.924 28.452 11.784 1.00 11.81 199 ASP A N 1
ATOM 1595 C CA . ASP A 1 202 ? 4.995 29.578 11.823 1.00 15.92 199 ASP A CA 1
ATOM 1596 C C . ASP A 1 202 ? 5.489 30.740 10.989 1.00 14.43 199 ASP A C 1
ATOM 1597 O O . ASP A 1 202 ? 4.760 31.270 10.178 1.00 16.12 199 ASP A O 1
ATOM 1602 N N . GLU A 1 203 ? 6.757 31.047 11.069 1.00 14.59 200 GLU A N 1
ATOM 1603 C CA . GLU A 1 203 ? 7.285 32.061 10.207 1.00 14.74 200 GLU A CA 1
ATOM 1604 C C . GLU A 1 203 ? 7.336 31.644 8.751 1.00 15.18 200 GLU A C 1
ATOM 1605 O O . GLU A 1 203 ? 7.144 32.470 7.898 1.00 13.50 200 GLU A O 1
ATOM 1611 N N . ALA A 1 204 ? 7.584 30.367 8.448 1.00 14.08 201 ALA A N 1
ATOM 1612 C CA . ALA A 1 204 ? 7.531 29.965 7.069 1.00 14.08 201 ALA A CA 1
ATOM 1613 C C . ALA A 1 204 ? 6.098 30.082 6.560 1.00 13.56 201 ALA A C 1
ATOM 1614 O O . ALA A 1 204 ? 5.857 30.601 5.473 1.00 13.91 201 ALA A O 1
ATOM 1616 N N . MET A 1 205 ? 5.133 29.631 7.359 1.00 14.03 202 MET A N 1
ATOM 1617 C CA . MET A 1 205 ? 3.718 29.649 6.998 1.00 14.76 202 MET A CA 1
ATOM 1618 C C . MET A 1 205 ? 3.362 31.086 6.538 1.00 14.31 202 MET A C 1
ATOM 1619 O O . MET A 1 205 ? 2.712 31.333 5.526 1.00 14.65 202 MET A O 1
ATOM 1624 N N . ALA A 1 206 ? 3.820 32.042 7.300 1.00 12.64 203 ALA A N 1
ATOM 1625 C CA . ALA A 1 206 ? 3.442 33.388 7.072 1.00 13.13 203 ALA A CA 1
ATOM 1626 C C . ALA A 1 206 ? 4.153 33.985 5.855 1.00 13.51 203 ALA A C 1
ATOM 1627 O O . ALA A 1 206 ? 3.819 35.070 5.438 1.00 15.48 203 ALA A O 1
ATOM 1629 N N . ASP A 1 207 ? 5.127 33.289 5.301 1.00 13.38 204 ASP A N 1
ATOM 1630 C CA . ASP A 1 207 ? 5.898 33.814 4.121 1.00 15.77 204 ASP A CA 1
ATOM 1631 C C . ASP A 1 207 ? 5.514 33.058 2.838 1.00 14.52 204 ASP A C 1
ATOM 1632 O O . ASP A 1 207 ? 6.001 33.406 1.757 1.00 14.75 204 ASP A O 1
ATOM 1637 N N . LEU A 1 208 ? 4.677 32.027 2.958 1.00 13.00 205 LEU A N 1
ATOM 1638 C CA . LEU A 1 208 ? 4.339 31.208 1.812 1.00 15.84 205 LEU A CA 1
ATOM 1639 C C . LEU A 1 208 ? 3.657 32.049 0.697 1.00 16.24 205 LEU A C 1
ATOM 1640 O O . LEU A 1 208 ? 3.819 31.744 -0.524 1.00 16.32 205 LEU A O 1
ATOM 1645 N N . HIS A 1 209 ? 2.922 33.085 1.135 1.00 14.31 206 HIS A N 1
ATOM 1646 C CA . HIS A 1 209 ? 2.115 33.884 0.197 1.00 16.41 206 HIS A CA 1
ATOM 1647 C C . HIS A 1 209 ? 3.040 34.555 -0.820 1.00 16.99 206 HIS A C 1
ATOM 1648 O O . HIS A 1 209 ? 2.582 34.990 -1.864 1.00 15.23 206 HIS A O 1
ATOM 1655 N N . THR A 1 210 ? 4.337 34.680 -0.483 1.00 16.82 207 THR A N 1
ATOM 1656 C CA . THR A 1 210 ? 5.242 35.380 -1.374 1.00 17.26 207 THR A CA 1
ATOM 1657 C C . THR A 1 210 ? 5.767 34.470 -2.460 1.00 16.42 207 THR A C 1
ATOM 1658 O O . THR A 1 210 ? 6.447 34.950 -3.347 1.00 17.28 207 THR A O 1
ATOM 1662 N N . LEU A 1 211 ? 5.512 33.174 -2.363 1.00 16.34 208 LEU A N 1
ATOM 1663 C CA . LEU A 1 211 ? 6.143 32.236 -3.221 1.00 16.14 208 LEU A CA 1
ATOM 1664 C C . LEU A 1 211 ? 5.353 31.872 -4.496 1.00 17.38 208 LEU A C 1
ATOM 1665 O O . LEU A 1 211 ? 4.155 31.783 -4.481 1.00 15.87 208 LEU A O 1
ATOM 1670 N N . SER A 1 212 ? 6.096 31.503 -5.526 1.00 17.68 209 SER A N 1
ATOM 1671 C CA . SER A 1 212 ? 5.500 30.779 -6.648 1.00 19.66 209 SER A CA 1
ATOM 1672 C C . SER A 1 212 ? 5.084 29.366 -6.229 1.00 18.88 209 SER A C 1
ATOM 1673 O O . SER A 1 212 ? 5.525 28.823 -5.190 1.00 17.73 209 SER A O 1
ATOM 1676 N N . GLU A 1 213 ? 4.297 28.740 -7.093 1.00 19.70 210 GLU A N 1
ATOM 1677 C CA . GLU A 1 213 ? 3.772 27.411 -6.815 1.00 22.54 210 GLU A CA 1
ATOM 1678 C C . GLU A 1 213 ? 4.901 26.411 -6.583 1.00 21.73 210 GLU A C 1
ATOM 1679 O O . GLU A 1 213 ? 4.797 25.573 -5.675 1.00 21.40 210 GLU A O 1
ATOM 1685 N N . ASP A 1 214 ? 5.992 26.532 -7.341 1.00 20.23 211 ASP A N 1
ATOM 1686 C CA . ASP A 1 214 ? 7.091 25.579 -7.221 1.00 20.05 211 ASP A CA 1
ATOM 1687 C C . ASP A 1 214 ? 7.849 25.810 -5.894 1.00 18.83 211 ASP A C 1
ATOM 1688 O O . ASP A 1 214 ? 8.168 24.853 -5.212 1.00 18.92 211 ASP A O 1
ATOM 1693 N N . SER A 1 215 ? 8.128 27.065 -5.538 1.00 18.72 212 SER A N 1
ATOM 1694 C CA . SER A 1 215 ? 8.801 27.357 -4.264 1.00 18.48 212 SER A CA 1
ATOM 1695 C C . SER A 1 215 ? 7.870 26.973 -3.092 1.00 18.45 212 SER A C 1
ATOM 1696 O O . SER A 1 215 ? 8.319 26.554 -2.029 1.00 17.68 212 SER A O 1
ATOM 1699 N N . TYR A 1 216 ? 6.568 27.200 -3.290 1.00 18.15 213 TYR A N 1
ATOM 1700 C CA . TYR A 1 216 ? 5.583 26.849 -2.313 1.00 17.73 213 TYR A CA 1
ATOM 1701 C C . TYR A 1 216 ? 5.643 25.368 -2.069 1.00 18.52 213 TYR A C 1
ATOM 1702 O O . TYR A 1 216 ? 5.654 24.959 -0.906 1.00 19.04 213 TYR A O 1
ATOM 1711 N N . LYS A 1 217 ? 5.642 24.564 -3.139 1.00 18.78 214 LYS A N 1
ATOM 1712 C CA . LYS A 1 217 ? 5.793 23.122 -2.983 1.00 20.30 214 LYS A CA 1
ATOM 1713 C C . LYS A 1 217 ? 7.128 22.751 -2.260 1.00 19.73 214 LYS A C 1
ATOM 1714 O O . LYS A 1 217 ? 7.120 21.945 -1.322 1.00 19.24 214 LYS A O 1
ATOM 1720 N N . ASP A 1 218 ? 8.242 23.358 -2.670 1.00 18.08 215 ASP A N 1
ATOM 1721 C CA . ASP A 1 218 ? 9.511 23.059 -2.026 1.00 18.14 215 ASP A CA 1
ATOM 1722 C C . ASP A 1 218 ? 9.475 23.341 -0.522 1.00 17.37 215 ASP A C 1
ATOM 1723 O O . ASP A 1 218 ? 9.996 22.556 0.233 1.00 16.74 215 ASP A O 1
ATOM 1728 N N . SER A 1 219 ? 8.921 24.481 -0.093 1.00 15.73 216 SER A N 1
ATOM 1729 C CA . SER A 1 219 ? 8.965 24.863 1.306 1.00 15.55 216 SER A CA 1
ATOM 1730 C C . SER A 1 219 ? 8.019 24.059 2.122 1.00 14.47 216 SER A C 1
ATOM 1731 O O . SER A 1 219 ? 8.320 23.682 3.243 1.00 11.84 216 SER A O 1
ATOM 1734 N N . THR A 1 220 ? 6.819 23.855 1.593 1.00 13.75 217 THR A N 1
ATOM 1735 C CA . THR A 1 220 ? 5.809 23.202 2.399 1.00 13.87 217 THR A CA 1
ATOM 1736 C C . THR A 1 220 ? 6.226 21.715 2.581 1.00 14.92 217 THR A C 1
ATOM 1737 O O . THR A 1 220 ? 5.901 21.074 3.571 1.00 15.42 217 THR A O 1
ATOM 1741 N N A LEU A 1 221 ? 6.932 21.169 1.602 0.50 15.54 218 LEU A N 1
ATOM 1742 N N B LEU A 1 221 ? 6.940 21.167 1.610 0.50 15.32 218 LEU A N 1
ATOM 1743 C CA A LEU A 1 221 ? 7.438 19.795 1.752 0.50 16.62 218 LEU A CA 1
ATOM 1744 C CA B LEU A 1 221 ? 7.454 19.793 1.773 0.50 16.20 218 LEU A CA 1
ATOM 1745 C C A LEU A 1 221 ? 8.339 19.745 3.008 0.50 16.60 218 LEU A C 1
ATOM 1746 C C B LEU A 1 221 ? 8.372 19.729 3.001 0.50 16.34 218 LEU A C 1
ATOM 1747 O O A LEU A 1 221 ? 8.242 18.825 3.814 0.50 17.23 218 LEU A O 1
ATOM 1748 O O B LEU A 1 221 ? 8.339 18.775 3.767 0.50 17.05 218 LEU A O 1
ATOM 1757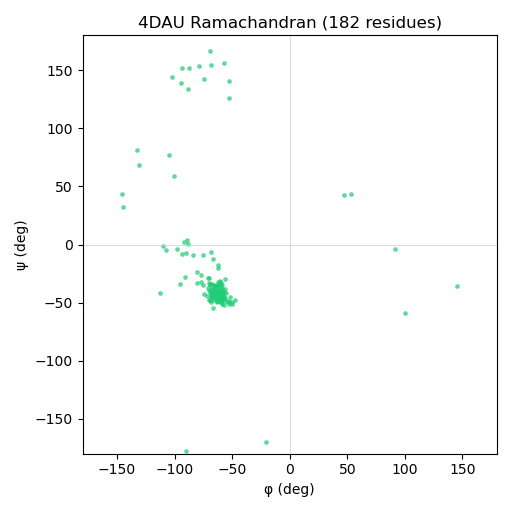 N N . ILE A 1 222 ? 9.154 20.770 3.224 1.00 15.60 219 ILE A N 1
ATOM 1758 C CA . ILE A 1 222 ? 10.055 20.756 4.397 1.00 15.54 219 ILE A CA 1
ATOM 1759 C C . ILE A 1 222 ? 9.339 21.114 5.675 1.00 14.71 219 ILE A C 1
ATOM 1760 O O . ILE A 1 222 ? 9.645 20.569 6.714 1.00 14.84 219 ILE A O 1
ATOM 1765 N N . MET A 1 223 ? 8.379 22.038 5.587 1.00 14.74 220 MET A N 1
ATOM 1766 C CA . MET A 1 223 ? 7.569 22.416 6.737 1.00 14.96 220 MET A CA 1
ATOM 1767 C C . MET A 1 223 ? 6.806 21.210 7.304 1.00 15.16 220 MET A C 1
ATOM 1768 O O . MET A 1 223 ? 6.543 21.122 8.514 1.00 15.26 220 MET A O 1
ATOM 1773 N N . GLN A 1 224 ? 6.422 20.296 6.414 1.00 13.82 221 GLN A N 1
ATOM 1774 C CA . GLN A 1 224 ? 5.735 19.138 6.853 1.00 14.39 221 GLN A CA 1
ATOM 1775 C C . GLN A 1 224 ? 6.625 18.265 7.757 1.00 14.88 221 GLN A C 1
ATOM 1776 O O . GLN A 1 224 ? 6.109 17.674 8.706 1.00 14.04 221 GLN A O 1
ATOM 1782 N N . LEU A 1 225 ? 7.939 18.195 7.490 1.00 13.36 222 LEU A N 1
ATOM 1783 C CA . LEU A 1 225 ? 8.853 17.498 8.413 1.00 13.48 222 LEU A CA 1
ATOM 1784 C C . LEU A 1 225 ? 8.918 18.157 9.762 1.00 11.63 222 LEU A C 1
ATOM 1785 O O . LEU A 1 225 ? 8.999 17.462 10.750 1.00 10.60 222 LEU A O 1
ATOM 1790 N N . LEU A 1 226 ? 8.853 19.494 9.798 1.00 11.79 223 LEU A N 1
ATOM 1791 C CA . LEU A 1 226 ? 8.827 20.202 11.098 1.00 12.12 223 LEU A CA 1
ATOM 1792 C C . LEU A 1 226 ? 7.565 19.831 11.851 1.00 13.47 223 LEU A C 1
ATOM 1793 O O . LEU A 1 226 ? 7.570 19.528 13.045 1.00 13.12 223 LEU A O 1
ATOM 1798 N N . ARG A 1 227 ? 6.461 19.876 11.125 1.00 13.78 224 ARG A N 1
ATOM 1799 C CA . ARG A 1 227 ? 5.157 19.498 11.641 1.00 15.29 224 ARG A CA 1
ATOM 1800 C C . ARG A 1 227 ? 5.139 18.035 12.085 1.00 14.44 224 ARG A C 1
ATOM 1801 O O . ARG A 1 227 ? 4.635 17.727 13.193 1.00 15.63 224 ARG A O 1
ATOM 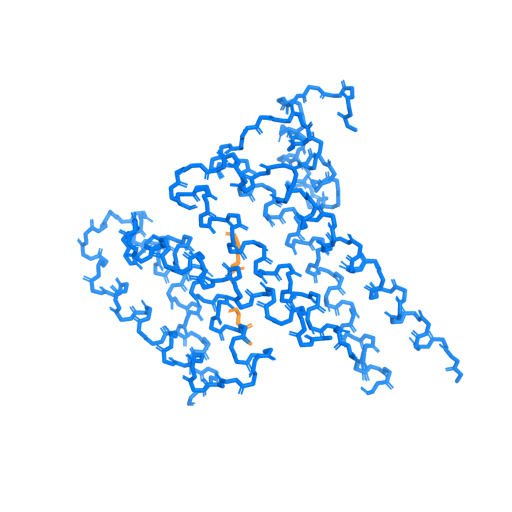1809 N N . ASP A 1 228 ? 5.720 17.127 11.308 1.00 13.98 225 ASP A N 1
ATOM 1810 C CA . ASP A 1 228 ? 5.732 15.713 11.711 1.00 14.68 225 ASP A CA 1
ATOM 1811 C C . ASP A 1 228 ? 6.558 15.552 12.965 1.00 13.91 225 ASP A C 1
ATOM 1812 O O . ASP A 1 228 ? 6.254 14.730 13.827 1.00 14.37 225 ASP A O 1
ATOM 1817 N N . ASN A 1 229 ? 7.650 16.299 13.068 1.00 13.62 226 ASN A N 1
ATOM 1818 C CA . ASN A 1 229 ? 8.467 16.172 14.298 1.00 13.54 226 ASN A CA 1
ATOM 1819 C C . ASN A 1 229 ? 7.691 16.675 15.461 1.00 13.74 226 ASN A C 1
ATOM 1820 O O . ASN A 1 229 ? 7.730 16.087 16.522 1.00 14.20 226 ASN A O 1
ATOM 1825 N N . LEU A 1 230 ? 7.048 17.802 15.278 1.00 14.12 227 LEU A N 1
ATOM 1826 C CA . LEU A 1 230 ? 6.283 18.393 16.385 1.00 16.26 227 LEU A CA 1
ATOM 1827 C C . LEU A 1 230 ? 5.185 17.457 16.850 1.00 16.91 227 LEU A C 1
ATOM 1828 O O . LEU A 1 230 ? 4.885 17.410 18.029 1.00 17.24 227 LEU A O 1
ATOM 1833 N N . THR A 1 231 ? 4.551 16.779 15.901 1.00 17.79 228 THR A N 1
ATOM 1834 C CA . THR A 1 231 ? 3.517 15.786 16.223 1.00 20.62 228 THR A CA 1
ATOM 1835 C C . THR A 1 231 ? 4.158 14.616 17.005 1.00 21.82 228 THR A C 1
ATOM 1836 O O . THR A 1 231 ? 3.554 14.073 17.926 1.00 22.50 228 THR A O 1
ATOM 1840 N N . LEU A 1 232 ? 5.387 14.242 16.657 1.00 21.74 229 LEU A N 1
ATOM 1841 C CA . LEU A 1 232 ? 6.072 13.197 17.378 1.00 23.88 229 LEU A CA 1
ATOM 1842 C C . LEU A 1 232 ? 6.436 13.696 18.798 1.00 24.00 229 LEU A C 1
ATOM 1843 O O . LEU A 1 232 ? 6.346 12.942 19.772 1.00 22.71 229 LEU A O 1
ATOM 1848 N N . TRP A 1 233 ? 6.767 14.987 18.911 1.00 22.71 230 TRP A N 1
ATOM 1849 C CA . TRP A 1 233 ? 7.307 15.497 20.171 1.00 23.54 230 TRP A CA 1
ATOM 1850 C C . TRP A 1 233 ? 6.310 16.102 21.136 1.00 24.48 230 TRP A C 1
ATOM 1851 O O . TRP A 1 233 ? 6.721 16.452 22.213 1.00 22.42 230 TRP A O 1
ATOM 1862 N N . THR A 1 234 ? 5.034 16.303 20.738 1.00 26.58 231 THR A N 1
ATOM 1863 C CA . THR A 1 234 ? 4.114 17.062 21.606 1.00 28.48 231 THR A CA 1
ATOM 1864 C C . THR A 1 234 ? 2.734 16.462 21.935 1.00 28.86 231 THR A C 1
ATOM 1865 O O . THR A 1 234 ? 2.467 15.327 21.612 1.00 29.75 231 THR A O 1
ATOM 1869 N N . ALA B 2 8 ? 12.147 11.028 14.725 1.00 31.22 8 ALA B N 1
ATOM 1870 C CA . ALA B 2 8 ? 12.266 12.463 14.209 1.00 29.12 8 ALA B CA 1
ATOM 1871 C C . ALA B 2 8 ? 13.009 12.570 12.883 1.00 28.32 8 ALA B C 1
ATOM 1872 O O . ALA B 2 8 ? 14.104 12.056 12.716 1.00 28.10 8 ALA B O 1
ATOM 1874 N N . MET B 2 9 ? 12.417 13.286 11.948 1.00 26.40 9 MET B N 1
ATOM 1875 C CA . MET B 2 9 ? 12.991 13.416 10.643 1.00 25.36 9 MET B CA 1
ATOM 1876 C C . MET B 2 9 ? 13.913 14.615 10.576 1.00 22.68 9 MET B C 1
ATOM 1877 O O . MET B 2 9 ? 13.558 15.738 10.966 1.00 20.17 9 MET B O 1
ATOM 1892 N N . PHE B 2 11 ? 16.472 16.821 7.740 1.00 19.39 11 PHE B N 1
ATOM 1893 C CA . PHE B 2 11 ? 16.323 17.340 6.412 1.00 21.61 11 PHE B CA 1
ATOM 1894 C C . PHE B 2 11 ? 16.715 16.262 5.419 1.00 25.86 11 PHE B C 1
ATOM 1895 O O . PHE B 2 11 ? 17.759 15.561 5.587 1.00 23.87 11 PHE B O 1
ATOM 1903 N N . GLN B 2 12 ? 15.867 16.100 4.408 1.00 29.24 12 GLN B N 1
ATOM 1904 C CA . GLN B 2 12 ? 15.978 14.931 3.556 1.00 35.08 12 GLN B CA 1
ATOM 1905 C C . GLN B 2 12 ? 16.688 15.455 2.341 1.00 37.81 12 GLN B C 1
ATOM 1906 O O . GLN B 2 12 ? 16.207 15.413 1.213 1.00 40.12 12 GLN B O 1
ATOM 1912 N N . SER B 2 13 ? 17.873 15.962 2.661 1.00 40.22 13 SER B N 1
ATOM 1913 C CA . SER B 2 13 ? 18.622 16.957 1.906 1.00 42.41 13 SER B CA 1
ATOM 1914 C C . SER B 2 13 ? 18.271 17.125 0.411 1.00 42.97 13 SER B C 1
ATOM 1915 O O . SER B 2 13 ? 17.542 18.067 0.051 1.00 43.47 13 SER B O 1
#

Solvent-accessible surface area: 11602 Å² total

Secondary structure (DSSP, 8-state):
-TTS-HHHHHHHHHHHHHTT-HHHHHHHHHHHHHT-PPPPHHHHHHHHHHHHHHHHHHHHHHHH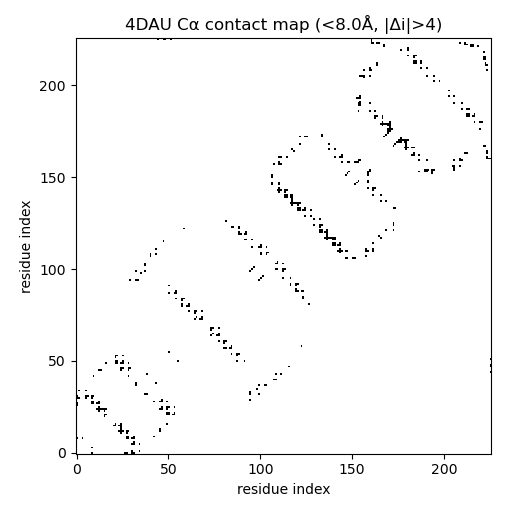HHHHH--THHHHHHHHHHHHHHHHHHHHHHHIIIIIHHH--SHHHHHHHHHHHHHHHHHHHHH---HHHHHHHHHHHHHHHHHHHHHS-TT-HHHHHHHHHHHHIIIIISS-HHHHHHHHHHHHHHHHTTGGGS-HHHHHHHHHHHHHHHHHHHHH-/-----

Sequence (226 aa):
MGSMERASLIQKAKLAEQAERYEDMAAFMKGAVEKGEELSCCEERNLLSSVAYKNVVVGGQRAAWRVLSSSSIEQGPEVREYREKVETEELLQGVCDTTVLGLLDSHLIKEEAGDAEESSRVFYLKMKGDYYRYLAEVATKKRIIDSARRSSAYQEAMDISSKKEEMPPTNPIRLGLALNFSSVFHYEIANSPEEAISLAKTTFDEAMADLHTLSEDSYKDSTLLIMQLLRDNLTLWTAMFQS

Foldseek 3Di:
DQPDDLVRLVVVLVVCVVVVVLVSNQVSLLNNLVVVDAADPVSLVSNCVSLCSVLVVLLVVLVVLVVVVCVCVSVVVSCVSLVVSLVSLVSLLVSVVVPQQVPQDAQLSNLSSLLSQLVSLLSNCVPPCHVVSLVSSLVSLVVSQVSCVVHHQLQSLSNLVSLLVNLVSCVPRVVNPVSSLVSLVVSLVRNVVCLVVDDPVSNVSRVVSNVSSVVVNVVRD/DAPPD

B-factor: mean 17.93, std 10.07, range [2.0, 57.71]

Nearest PDB structures (foldseek):
  4dau-assembly1_A-2  TM=1.005E+00  e=3.732E-27  Homo sapiens
  4dat-assembly1_A-2  TM=1.002E+00  e=1.754E-26  Homo sapiens
  7nm9-assembly1_A-2  TM=1.002E+00  e=6.325E-26  Homo sapiens
  6fbw-assembly1_A  TM=9.893E-01  e=6.306E-25  Homo sapiens
  3o8i-assembly1_A-2  TM=9.895E-01  e=1.337E-24  Homo sapiens

GO terms:
  GO:0001836 release of cytochrome c from mitochondria (P, IDA)
  GO:0008630 intrinsic apoptotic signaling pathway in response to DNA damage (P, IDA)
  GO:0005515 protein binding (F, IPI)
  GO:0050815 phosphoserine residue binding (F, IDA)
  GO:0005634 nucleus (C, IDA)
  GO:0005737 cytoplasm (C, IDA)
  GO:0005829 cytosol (C, IDA)
  GO:0045824 negative regulation of innate immune response (P, IDA)
  GO:0140311 protein sequestering activity (F, IDA)
  GO:0005737 cytoplasm (C, EXP)
  GO:0005576 extracellular region (C, TAS)
  GO:0008426 protein kinase C inhibitor activity (F, TAS)
  GO:0006469 negative regulation of protein kinase activity (P, TAS)
  GO:0007165 signal transduction (P, TAS)
  GO:0005829 cytosol (C, TAS)
  GO:0042802 identical protein binding (F, IPI)
  GO:0045296 cadherin binding (F, HDA)
  GO:0070062 extracellular exosome (C, HDA)
  GO:0045785 positive regulation of cell adhesion (P, IMP)
  GO:1903829 positive regulation of protein localization (P, IMP)

Radius of gyration: 17.75 Å; Cα contacts (8 Å, |Δi|>4): 303; chains: 2; bounding box: 41×50×41 Å

Organism: Homo sapiens (NCBI:txid9606)

InterPro domains:
  IPR000308 14-3-3 protein [PIRSF000868] (2-239)
  IPR000308 14-3-3 protein [PR00305] (35-64)
  IPR000308 14-3-3 protein [PR00305] (84-108)
  IPR000308 14-3-3 protein [PR00305] (115-137)
  IPR000308 14-3-3 protein [PR00305] (150-176)
  IPR000308 14-3-3 protein [PR00305] (177-203)
  IPR000308 14-3-3 protein [PR00305] (204-233)
  IPR000308 14-3-3 protein [PTHR18860] (4-234)
  IPR023409 14-3-3 protein, conserved site [PS00796] (41-51)
  IPR023409 14-3-3 protein, conserved site [PS00797] (213-232)
  IPR023410 14-3-3 domain [PF00244] (9-231)
  IPR023410 14-3-3 domain [SM00101] (3-244)
  IPR036815 14-3-3 domain superfamily [G3DSA:1.20.190.20] (1-242)
  IPR036815 14-3-3 domain superfamily [SSF48445] (1-232)
  IPR037435 14-3-3 protein sigma [cd10019] (1-242)

CATH classification: 1.20.190.20